Protein AF-W1I2N1-F1 (afdb_monomer_lite)

pLDDT: mean 76.21, std 15.87, range [33.69, 97.31]

Foldseek 3Di:
DDAQWWWFQAPVRDIDIDSALVCNLRGPTDHPCADPVNLVLQLQQQLLLQVLLQVVFPFKKKKKFFFDPVQFDAFPLGHGADDPVLVVQLVVQLCVLPVVQCPDPDHKWKKKKWAADPPDGRTIMMIMMIGHDHLPPPSSVVSNQLSQFDDDDVPDDDDGHGRDDMDMDTDDSVSSSVRSNRVRPDPQDPFDWDWDFPDWDDDDPDIDTDIDTDGPVPPRQADPRRHGHMDMDIDVVPHRSLVCLVVVVVVCVPDPVNVVVCVQQVAHDQWDCDPNDIHGHDPVSRVSNCVVVVRDDDPVSVSVVSVVLVVVQVVPCVRVVPDRSVVVVVVVVVVVVVVVVVVVVVVVVVVVVD

Structure (mmCIF, N/CA/C/O backbone):
data_AF-W1I2N1-F1
#
_entry.id   AF-W1I2N1-F1
#
loop_
_atom_site.group_PDB
_atom_site.id
_atom_site.type_symbol
_atom_site.label_atom_id
_atom_site.label_alt_id
_atom_site.label_comp_id
_atom_site.label_asym_id
_atom_site.label_entity_id
_atom_site.label_seq_id
_atom_site.pdbx_PDB_ins_code
_atom_site.Cartn_x
_atom_site.Cartn_y
_atom_site.Cartn_z
_atom_site.occupancy
_atom_site.B_iso_or_equiv
_atom_site.auth_seq_id
_atom_site.auth_comp_id
_atom_site.auth_asym_id
_atom_site.auth_atom_id
_atom_site.pdbx_PDB_model_num
ATOM 1 N N . MET A 1 1 ? 12.115 13.029 -13.505 1.00 49.28 1 MET A N 1
ATOM 2 C CA . MET A 1 1 ? 12.573 13.246 -12.100 1.00 49.28 1 MET A CA 1
ATOM 3 C C . MET A 1 1 ? 13.376 12.062 -11.559 1.00 49.28 1 MET A C 1
ATOM 5 O O . MET A 1 1 ? 12.799 11.021 -11.243 1.00 49.28 1 MET A O 1
ATOM 9 N N . LEU A 1 2 ? 14.685 12.256 -11.389 1.00 65.44 2 LEU A N 1
ATOM 10 C CA . LEU A 1 2 ? 15.606 11.290 -10.781 1.00 65.44 2 LEU A CA 1
ATOM 11 C C . LEU A 1 2 ? 15.711 11.462 -9.254 1.00 65.44 2 LEU A C 1
ATOM 13 O O . LEU A 1 2 ? 15.154 12.389 -8.659 1.00 65.44 2 LEU A O 1
ATOM 17 N N . CYS A 1 3 ? 16.380 10.516 -8.595 1.00 69.38 3 CYS A N 1
ATOM 18 C CA . CYS A 1 3 ? 16.631 10.556 -7.157 1.00 69.38 3 CYS A CA 1
ATOM 19 C C . CYS A 1 3 ? 17.758 11.539 -6.811 1.00 69.38 3 CYS A C 1
ATOM 21 O O . CYS A 1 3 ? 18.871 11.338 -7.266 1.00 69.38 3 CYS A O 1
ATOM 23 N N . ARG A 1 4 ? 17.519 12.495 -5.900 1.00 68.44 4 ARG A N 1
ATOM 24 C CA . ARG A 1 4 ? 18.525 13.509 -5.508 1.00 68.44 4 ARG A CA 1
ATOM 25 C C . ARG A 1 4 ? 19.780 12.962 -4.806 1.00 68.44 4 ARG A C 1
ATOM 27 O O . ARG A 1 4 ? 20.814 13.602 -4.840 1.00 68.44 4 ARG A O 1
ATOM 34 N N . HIS A 1 5 ? 19.673 11.823 -4.118 1.00 76.88 5 HIS A N 1
ATOM 35 C CA . HIS A 1 5 ? 20.767 11.263 -3.304 1.00 76.88 5 HIS A CA 1
ATOM 36 C C . HIS A 1 5 ? 20.777 9.729 -3.366 1.00 76.88 5 HIS A C 1
ATOM 38 O O . HIS A 1 5 ? 20.451 9.083 -2.368 1.00 76.88 5 HIS A O 1
ATOM 44 N N . PRO A 1 6 ? 21.000 9.117 -4.537 1.00 77.56 6 PRO A N 1
ATOM 45 C CA . PRO A 1 6 ? 20.924 7.669 -4.668 1.00 77.56 6 PRO A CA 1
ATOM 46 C C . PRO A 1 6 ? 22.004 6.963 -3.839 1.00 77.56 6 PRO A C 1
ATOM 48 O O . PRO A 1 6 ? 23.087 7.495 -3.593 1.00 77.56 6 PRO A O 1
ATOM 51 N N . PHE A 1 7 ? 21.684 5.742 -3.417 1.00 75.06 7 PHE A N 1
ATOM 52 C CA . PHE A 1 7 ? 22.662 4.798 -2.889 1.00 75.06 7 PHE A CA 1
ATOM 53 C C . PHE A 1 7 ? 23.287 4.060 -4.062 1.00 75.06 7 PHE A C 1
ATOM 55 O O . PHE A 1 7 ? 22.556 3.522 -4.881 1.00 75.06 7 PHE A O 1
ATOM 62 N N . VAL A 1 8 ? 24.603 3.990 -4.142 1.00 75.94 8 VAL A N 1
ATOM 63 C CA . VAL A 1 8 ? 25.319 3.201 -5.138 1.00 75.94 8 VAL A CA 1
ATOM 64 C C . VAL A 1 8 ? 25.863 1.967 -4.442 1.00 75.94 8 VAL A C 1
ATOM 66 O O . VAL A 1 8 ? 26.531 2.095 -3.418 1.00 75.94 8 VAL A O 1
ATOM 69 N N . ARG A 1 9 ? 25.559 0.781 -4.977 1.00 70.56 9 ARG A N 1
ATOM 70 C CA . ARG A 1 9 ? 26.184 -0.468 -4.534 1.00 70.56 9 ARG A CA 1
ATOM 71 C C . ARG A 1 9 ? 27.271 -0.862 -5.516 1.00 70.56 9 ARG A C 1
ATOM 73 O O . ARG A 1 9 ? 26.952 -1.177 -6.661 1.00 70.56 9 ARG A O 1
ATOM 80 N N . ASP A 1 10 ? 28.520 -0.812 -5.083 1.00 75.50 10 ASP A N 1
ATOM 81 C CA . ASP A 1 10 ? 29.668 -1.103 -5.933 1.00 75.50 10 ASP A CA 1
ATOM 82 C C . ASP A 1 10 ? 29.802 -2.600 -6.272 1.00 75.50 10 ASP A C 1
ATOM 84 O O . ASP A 1 10 ? 29.028 -3.445 -5.809 1.00 75.50 10 ASP A O 1
ATOM 88 N N . ARG A 1 11 ? 30.798 -2.939 -7.101 1.00 71.56 11 ARG A N 1
ATOM 89 C CA . ARG A 1 11 ? 31.081 -4.331 -7.500 1.00 71.56 11 ARG A CA 1
ATOM 90 C C . ARG A 1 11 ? 31.513 -5.231 -6.337 1.00 71.56 11 ARG A C 1
ATOM 92 O O . ARG A 1 11 ? 31.373 -6.444 -6.443 1.00 71.56 11 ARG A O 1
ATOM 99 N N . LYS A 1 12 ? 32.024 -4.656 -5.244 1.00 72.81 12 LYS A N 1
ATOM 100 C CA . LYS A 1 12 ? 32.400 -5.378 -4.018 1.00 72.81 12 LYS A CA 1
ATOM 101 C C . LYS A 1 12 ? 31.199 -5.584 -3.089 1.00 72.81 12 LYS A C 1
ATOM 103 O O . LYS A 1 12 ? 31.285 -6.319 -2.111 1.00 72.81 12 LYS A O 1
ATOM 108 N N . GLY A 1 13 ? 30.056 -4.981 -3.420 1.00 65.50 13 GLY A N 1
ATOM 109 C CA . GLY A 1 13 ? 28.818 -5.062 -2.664 1.00 65.50 13 GLY A CA 1
ATOM 110 C C . GLY A 1 13 ? 28.678 -3.983 -1.591 1.00 65.50 13 GLY A C 1
ATOM 111 O O . GLY A 1 13 ? 27.647 -3.981 -0.907 1.00 65.50 13 GLY A O 1
ATOM 112 N N . GLU A 1 14 ? 29.645 -3.072 -1.473 1.00 72.06 14 GLU A N 1
ATOM 113 C CA . GLU A 1 14 ? 29.638 -1.952 -0.536 1.00 72.06 14 GLU A CA 1
ATOM 114 C C . GLU A 1 14 ? 28.677 -0.868 -1.019 1.00 72.06 14 GLU A C 1
ATOM 116 O O . GLU A 1 14 ? 28.505 -0.644 -2.217 1.00 72.06 14 GLU A O 1
ATOM 121 N N . SER A 1 15 ? 27.986 -0.215 -0.084 1.00 74.88 15 SER A N 1
ATOM 122 C CA . SER A 1 15 ? 26.992 0.811 -0.405 1.00 74.88 15 SER A CA 1
ATOM 123 C C . SER A 1 15 ? 27.461 2.179 0.062 1.00 74.88 15 SER A C 1
ATOM 125 O O . SER A 1 15 ? 27.743 2.359 1.244 1.00 74.88 15 SER A O 1
ATOM 127 N N . PHE A 1 16 ? 27.457 3.159 -0.835 1.00 76.69 16 PHE A N 1
ATOM 128 C CA . PHE A 1 16 ? 27.747 4.555 -0.514 1.00 76.69 16 PHE A CA 1
ATOM 129 C C . PHE A 1 16 ? 26.675 5.476 -1.103 1.00 76.69 16 PHE A C 1
ATOM 131 O O . PHE A 1 16 ? 25.959 5.114 -2.031 1.00 76.69 16 PHE A O 1
ATOM 138 N N . THR A 1 17 ? 26.509 6.673 -0.549 1.00 75.56 17 THR A N 1
ATOM 139 C CA . THR A 1 17 ? 25.620 7.696 -1.118 1.00 75.56 17 THR A CA 1
ATOM 140 C C . THR A 1 17 ? 26.434 8.662 -1.951 1.00 75.56 17 THR A C 1
ATOM 142 O O . THR A 1 17 ? 27.367 9.258 -1.419 1.00 75.56 17 THR A O 1
ATOM 145 N N . SER A 1 18 ? 26.053 8.875 -3.209 1.00 71.19 18 SER A N 1
ATOM 146 C CA . SER A 1 18 ? 26.625 9.963 -3.999 1.00 71.19 18 SER A CA 1
ATOM 147 C C . SER A 1 18 ? 25.551 10.660 -4.828 1.00 71.19 18 SER A C 1
ATOM 149 O O . SER A 1 18 ? 24.848 9.997 -5.601 1.00 71.19 18 SER A O 1
ATOM 151 N N . PRO A 1 19 ? 25.406 11.992 -4.693 1.00 67.31 19 PRO A N 1
ATOM 152 C CA . PRO A 1 19 ? 24.586 12.775 -5.604 1.00 67.31 19 PRO A CA 1
ATOM 153 C C . PRO A 1 19 ? 25.243 12.904 -6.985 1.00 67.31 19 PRO A C 1
ATOM 155 O O . PRO A 1 19 ? 24.557 13.277 -7.929 1.00 67.31 19 PRO A O 1
ATOM 158 N N . HIS A 1 20 ? 26.536 12.581 -7.124 1.00 70.44 20 HIS A N 1
ATOM 159 C CA . HIS A 1 20 ? 27.278 12.736 -8.367 1.00 70.44 20 HIS A CA 1
ATOM 160 C C . HIS A 1 20 ? 27.157 11.486 -9.249 1.00 70.44 20 HIS A C 1
ATOM 162 O O . HIS A 1 20 ? 27.647 10.413 -8.889 1.00 70.44 20 HIS A O 1
ATOM 168 N N . PRO A 1 21 ? 26.579 11.611 -10.453 1.00 64.94 21 PRO A N 1
ATOM 169 C CA . PRO A 1 21 ? 26.382 10.486 -11.366 1.00 64.94 21 PRO A CA 1
ATOM 170 C C . PRO A 1 21 ? 27.651 9.769 -11.818 1.00 64.94 21 PRO A C 1
ATOM 172 O O . PRO A 1 21 ? 27.609 8.589 -12.150 1.00 64.94 21 PRO A O 1
ATOM 175 N N . LYS A 1 22 ? 28.794 10.464 -11.799 1.00 69.25 22 LYS A N 1
ATOM 176 C CA . LYS A 1 22 ? 30.116 9.887 -12.093 1.00 69.25 22 LYS A CA 1
ATOM 177 C C . LYS A 1 22 ? 30.393 8.677 -11.198 1.00 69.25 22 LYS A C 1
ATOM 179 O O . LYS A 1 22 ? 30.965 7.683 -11.635 1.00 69.25 22 LYS A O 1
ATOM 184 N N . ASP A 1 23 ? 29.928 8.736 -9.952 1.00 68.56 23 ASP A N 1
ATOM 185 C CA . ASP A 1 23 ? 30.112 7.652 -8.998 1.00 68.56 23 ASP A CA 1
ATOM 186 C C . ASP A 1 23 ? 29.160 6.478 -9.250 1.00 68.56 23 ASP A C 1
ATOM 188 O O . ASP A 1 23 ? 29.424 5.371 -8.787 1.00 68.56 23 ASP A O 1
ATOM 192 N N . TRP A 1 24 ? 28.090 6.658 -10.033 1.00 67.81 24 TRP A N 1
ATOM 193 C CA . TRP A 1 24 ? 27.212 5.560 -10.451 1.00 67.81 24 TRP A CA 1
ATOM 194 C C . TRP A 1 24 ? 27.906 4.640 -11.463 1.00 67.81 24 TRP A C 1
ATOM 196 O O . TRP A 1 24 ? 27.486 3.509 -11.658 1.00 67.81 24 TRP A O 1
ATOM 206 N N . LEU A 1 25 ? 29.018 5.062 -12.071 1.00 67.62 25 LEU A N 1
ATOM 207 C CA . LEU A 1 25 ? 29.853 4.165 -12.878 1.00 67.62 25 LEU A CA 1
ATOM 208 C C . LEU A 1 25 ? 30.532 3.086 -12.022 1.00 67.62 25 LEU A C 1
ATOM 210 O O . LEU A 1 25 ? 30.907 2.031 -12.542 1.00 67.62 25 LEU A O 1
ATOM 214 N N . ARG A 1 26 ? 30.671 3.334 -10.711 1.00 70.06 26 ARG A N 1
ATOM 215 C CA . ARG A 1 26 ? 31.305 2.419 -9.753 1.00 70.06 26 ARG A CA 1
ATOM 216 C C . ARG A 1 26 ? 30.369 1.292 -9.294 1.00 70.06 26 ARG A C 1
ATOM 218 O O . ARG A 1 26 ? 30.859 0.321 -8.721 1.00 70.06 26 ARG A O 1
ATOM 225 N N . GLY A 1 27 ? 29.054 1.378 -9.541 1.00 69.50 27 GLY A N 1
ATOM 226 C CA . GLY A 1 27 ? 28.075 0.419 -9.012 1.00 69.50 27 GLY A CA 1
ATOM 227 C C . GLY A 1 27 ? 26.616 0.686 -9.395 1.00 69.50 27 GLY A C 1
ATOM 228 O O . GLY A 1 27 ? 26.329 1.648 -10.089 1.00 69.50 27 GLY A O 1
ATOM 229 N N . VAL A 1 28 ? 25.656 -0.143 -8.963 1.00 66.75 28 VAL A N 1
ATOM 230 C CA . VAL A 1 28 ? 24.228 0.072 -9.290 1.00 66.75 28 VAL A CA 1
ATOM 231 C C . VAL A 1 28 ? 23.675 1.212 -8.423 1.00 66.75 28 VAL A C 1
ATOM 233 O O . VAL A 1 28 ? 23.652 1.053 -7.197 1.00 66.75 28 VAL A O 1
ATOM 236 N N . PRO A 1 29 ? 23.168 2.325 -8.990 1.00 69.75 29 PRO A N 1
ATOM 237 C CA . PRO A 1 29 ? 22.411 3.311 -8.230 1.00 69.75 29 PRO A CA 1
ATOM 238 C C . PRO A 1 29 ? 20.999 2.807 -7.878 1.00 69.75 29 PRO A C 1
ATOM 240 O O . PRO A 1 29 ? 20.257 2.268 -8.698 1.00 69.75 29 PRO A O 1
ATOM 243 N N . PHE A 1 30 ? 20.581 3.064 -6.644 1.00 71.38 30 PHE A N 1
ATOM 244 C CA . PHE A 1 30 ? 19.263 2.788 -6.092 1.00 71.38 30 PHE A CA 1
ATOM 245 C C . PHE A 1 30 ? 18.674 4.067 -5.502 1.00 71.38 30 PHE A C 1
ATOM 247 O O . PHE A 1 30 ? 19.359 4.879 -4.880 1.00 71.38 30 PHE A O 1
ATOM 254 N N . GLY A 1 31 ? 17.363 4.243 -5.663 1.00 72.56 31 GLY A N 1
ATOM 255 C CA . GLY A 1 31 ? 16.670 5.405 -5.117 1.00 72.56 31 GLY A CA 1
ATOM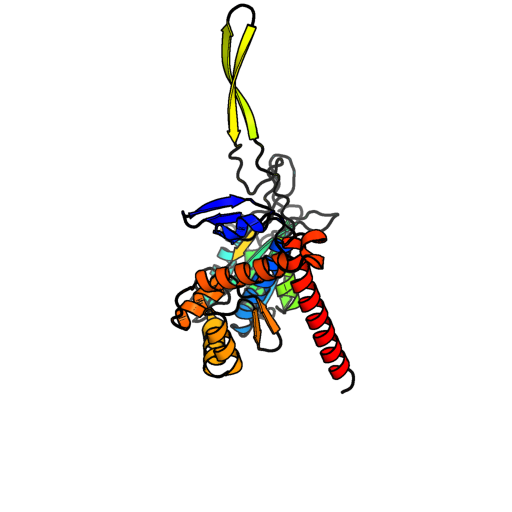 256 C C . GLY A 1 31 ? 16.791 5.495 -3.591 1.00 72.56 31 GLY A C 1
ATOM 257 O O . GLY A 1 31 ? 16.674 4.497 -2.886 1.00 72.56 31 GLY A O 1
ATOM 258 N N . CYS A 1 32 ? 16.939 6.710 -3.063 1.00 74.12 32 CYS A N 1
ATOM 259 C CA . CYS A 1 32 ? 17.099 6.960 -1.629 1.00 74.12 32 CYS A CA 1
ATOM 260 C C . CYS A 1 32 ? 15.851 6.655 -0.788 1.00 74.12 32 CYS A C 1
ATOM 262 O O . CYS A 1 32 ? 15.899 6.694 0.440 1.00 74.12 32 CYS A O 1
ATOM 264 N N . GLY A 1 33 ? 14.698 6.458 -1.437 1.00 71.88 33 GLY A N 1
ATOM 265 C CA . GLY A 1 33 ? 13.407 6.205 -0.790 1.00 71.88 33 GLY A CA 1
ATOM 266 C C . GLY A 1 33 ? 12.804 7.408 -0.051 1.00 71.88 33 GLY A C 1
ATOM 267 O O . GLY A 1 33 ? 11.662 7.331 0.396 1.00 71.88 33 GLY A O 1
ATOM 268 N N . LYS A 1 34 ? 13.538 8.523 0.071 1.00 71.81 34 LYS A N 1
ATOM 269 C CA . LYS A 1 34 ? 13.156 9.685 0.892 1.00 71.81 34 LYS A CA 1
ATOM 270 C C . LYS A 1 34 ? 12.804 10.934 0.086 1.00 71.81 34 LYS A C 1
ATOM 272 O O . LYS A 1 34 ? 11.930 11.677 0.523 1.00 71.81 34 LYS A O 1
ATOM 277 N N . CYS A 1 35 ? 13.449 11.171 -1.057 1.00 72.38 35 CYS A N 1
ATOM 278 C CA . CYS A 1 35 ? 13.217 12.363 -1.880 1.00 72.38 35 CYS A CA 1
ATOM 279 C C . CYS A 1 35 ? 11.874 12.302 -2.626 1.00 72.38 35 CYS A C 1
ATOM 281 O O . CYS A 1 35 ? 11.320 11.219 -2.828 1.00 72.38 35 CYS A O 1
ATOM 283 N N . LEU A 1 36 ? 11.377 13.459 -3.082 1.00 72.62 36 LEU A N 1
ATOM 284 C CA . LEU A 1 36 ? 10.100 13.569 -3.798 1.00 72.62 36 LEU A CA 1
ATOM 285 C C . LEU A 1 36 ? 10.021 12.618 -5.001 1.00 72.62 36 LEU A C 1
ATOM 287 O O . LEU A 1 36 ? 9.040 11.895 -5.141 1.00 72.62 36 LEU A O 1
ATOM 291 N N . ALA A 1 37 ? 11.076 12.538 -5.814 1.00 72.81 37 ALA A N 1
ATOM 292 C CA . ALA A 1 37 ? 11.127 11.637 -6.964 1.00 72.81 37 ALA A CA 1
ATOM 293 C C . ALA A 1 37 ? 10.972 10.158 -6.569 1.00 72.81 37 ALA A C 1
ATOM 295 O O . ALA A 1 37 ? 10.161 9.437 -7.149 1.00 72.81 37 ALA A O 1
ATOM 296 N N . CYS A 1 38 ? 11.688 9.713 -5.529 1.00 73.69 38 CYS A N 1
ATOM 297 C CA . CYS A 1 38 ? 11.552 8.352 -5.004 1.00 73.69 38 CYS A CA 1
ATOM 298 C C . CYS A 1 38 ? 10.150 8.090 -4.437 1.00 73.69 38 CYS A C 1
ATOM 300 O O . CYS A 1 38 ? 9.613 6.996 -4.625 1.00 73.69 38 CYS A O 1
ATOM 302 N N . ARG A 1 39 ? 9.538 9.084 -3.777 1.00 74.44 39 ARG A N 1
ATOM 303 C CA . ARG A 1 39 ? 8.165 8.995 -3.250 1.00 74.44 39 ARG A CA 1
ATOM 304 C C . ARG A 1 39 ? 7.140 8.871 -4.382 1.00 74.44 39 ARG A C 1
ATOM 306 O O . ARG A 1 39 ? 6.294 7.982 -4.334 1.00 74.44 39 ARG A O 1
ATOM 313 N N . VAL A 1 40 ? 7.268 9.678 -5.438 1.00 76.44 40 VAL A N 1
ATOM 314 C CA . VAL A 1 40 ? 6.415 9.619 -6.638 1.00 76.44 40 VAL A CA 1
ATOM 315 C C . VAL A 1 40 ? 6.568 8.281 -7.368 1.00 76.44 40 VAL A C 1
ATOM 317 O O . VAL A 1 40 ? 5.560 7.669 -7.723 1.00 76.44 40 VAL A O 1
ATOM 320 N N . LYS A 1 41 ? 7.801 7.786 -7.553 1.00 79.94 41 LYS A N 1
ATOM 321 C CA . LYS A 1 41 ? 8.063 6.461 -8.146 1.00 79.94 41 LYS A CA 1
ATOM 322 C C . LYS A 1 41 ? 7.387 5.353 -7.339 1.00 79.94 41 LYS A C 1
ATOM 324 O O . LYS A 1 41 ? 6.595 4.596 -7.891 1.00 79.94 41 LYS A O 1
ATOM 329 N N . THR A 1 42 ? 7.621 5.336 -6.026 1.00 79.56 42 THR A N 1
ATOM 330 C CA . THR A 1 42 ? 7.013 4.365 -5.102 1.00 79.56 42 THR A CA 1
ATOM 331 C C . THR A 1 42 ? 5.485 4.414 -5.173 1.00 79.56 42 THR A C 1
ATOM 333 O O . THR A 1 42 ? 4.840 3.373 -5.230 1.00 79.56 42 THR A O 1
ATOM 336 N N . ARG A 1 43 ? 4.881 5.610 -5.225 1.00 81.75 43 ARG A N 1
ATOM 337 C CA . ARG A 1 43 ? 3.426 5.764 -5.377 1.00 81.75 43 ARG A CA 1
ATOM 338 C C . ARG A 1 43 ? 2.915 5.122 -6.667 1.00 81.75 43 ARG A C 1
ATOM 340 O O . ARG A 1 43 ? 1.919 4.405 -6.625 1.00 81.75 43 ARG A O 1
ATOM 347 N N . ARG A 1 44 ? 3.573 5.372 -7.804 1.00 83.69 44 ARG A N 1
ATOM 348 C CA . ARG A 1 44 ? 3.189 4.808 -9.114 1.00 83.69 44 ARG A CA 1
ATOM 349 C C . ARG A 1 44 ? 3.297 3.283 -9.134 1.00 83.69 44 ARG A C 1
ATOM 351 O O . ARG A 1 44 ? 2.390 2.610 -9.621 1.00 83.69 44 ARG A O 1
ATOM 358 N N . GLU A 1 45 ? 4.371 2.756 -8.559 1.00 86.00 45 GLU A N 1
ATOM 359 C CA . GLU A 1 45 ? 4.612 1.321 -8.387 1.00 86.00 45 GLU A CA 1
ATOM 360 C C . GLU A 1 45 ? 3.510 0.657 -7.546 1.00 86.00 45 GLU A C 1
ATOM 362 O O . GLU A 1 45 ? 2.857 -0.282 -8.002 1.00 86.00 45 GLU A O 1
ATOM 367 N N . TRP A 1 46 ? 3.215 1.198 -6.358 1.00 88.69 46 TRP A N 1
ATOM 368 C CA . TRP A 1 46 ? 2.135 0.685 -5.506 1.00 88.69 46 TRP A CA 1
ATOM 369 C C . TRP A 1 46 ? 0.762 0.811 -6.158 1.00 88.69 46 TRP A C 1
ATOM 371 O O . TRP A 1 46 ? -0.016 -0.134 -6.109 1.00 88.69 46 TRP A O 1
ATOM 381 N N . THR A 1 47 ? 0.482 1.931 -6.827 1.00 90.12 47 THR A N 1
ATOM 382 C CA . THR A 1 47 ? -0.770 2.111 -7.578 1.00 90.12 47 THR A CA 1
ATOM 383 C C . THR A 1 47 ? -0.929 1.005 -8.620 1.00 90.12 47 THR A C 1
ATOM 385 O O . THR A 1 47 ? -1.979 0.378 -8.695 1.00 90.12 47 THR A O 1
ATOM 388 N N . SER A 1 48 ? 0.127 0.708 -9.379 1.00 90.06 48 SER A N 1
ATOM 389 C CA . SER A 1 48 ? 0.106 -0.341 -10.406 1.00 90.06 48 SER A CA 1
ATOM 390 C C . SER A 1 48 ? -0.122 -1.722 -9.798 1.00 90.06 48 SER A C 1
ATOM 392 O O . SER A 1 48 ? -0.918 -2.500 -10.312 1.00 90.06 48 SER A O 1
ATOM 394 N N . ARG A 1 49 ? 0.521 -2.005 -8.662 1.00 91.44 49 ARG A N 1
ATOM 395 C CA . ARG A 1 49 ? 0.360 -3.260 -7.923 1.00 91.44 49 ARG A CA 1
ATOM 396 C C . ARG A 1 49 ? -1.065 -3.466 -7.409 1.00 91.44 49 ARG A C 1
ATOM 398 O O . ARG A 1 49 ? -1.592 -4.569 -7.502 1.00 91.44 49 ARG A O 1
ATOM 405 N N . LEU A 1 50 ? -1.683 -2.411 -6.886 1.00 93.31 50 LEU A N 1
ATOM 406 C CA . LEU A 1 50 ? -3.062 -2.447 -6.402 1.00 93.31 50 LEU A CA 1
ATOM 407 C C . LEU A 1 50 ? -4.074 -2.507 -7.548 1.00 93.31 50 LEU A C 1
ATOM 409 O O . LEU A 1 50 ? -5.068 -3.205 -7.416 1.00 93.31 50 LEU A O 1
ATOM 413 N N . ILE A 1 51 ? -3.808 -1.849 -8.680 1.00 91.44 51 ILE A N 1
ATOM 414 C CA . ILE A 1 51 ? -4.617 -1.994 -9.900 1.00 91.44 51 ILE A CA 1
ATOM 415 C C . ILE A 1 51 ? -4.555 -3.434 -10.411 1.00 91.44 51 ILE A C 1
ATOM 417 O O . ILE A 1 51 ? -5.588 -3.999 -10.743 1.00 91.44 51 ILE A O 1
ATOM 421 N N . LEU A 1 52 ? -3.365 -4.037 -10.462 1.00 92.31 52 LEU A N 1
ATOM 422 C CA . LEU A 1 52 ? -3.204 -5.434 -10.864 1.00 92.31 52 LEU A CA 1
ATOM 423 C C . LEU A 1 52 ? -3.943 -6.385 -9.924 1.00 92.31 52 LEU A C 1
ATOM 425 O O . LEU A 1 52 ? -4.558 -7.334 -10.391 1.00 92.31 52 LEU A O 1
ATOM 429 N N . GLU A 1 53 ? -3.901 -6.138 -8.612 1.00 94.00 53 GLU A N 1
ATOM 430 C CA . GLU A 1 53 ? -4.717 -6.917 -7.683 1.00 94.00 53 GLU A CA 1
ATOM 431 C C . GLU A 1 53 ? -6.207 -6.683 -7.947 1.00 94.00 53 GLU A C 1
ATOM 433 O O . GLU A 1 53 ? -6.927 -7.652 -8.106 1.00 94.00 53 GLU A O 1
ATOM 438 N N . MET A 1 54 ? -6.659 -5.434 -8.086 1.00 92.31 54 MET A N 1
ATO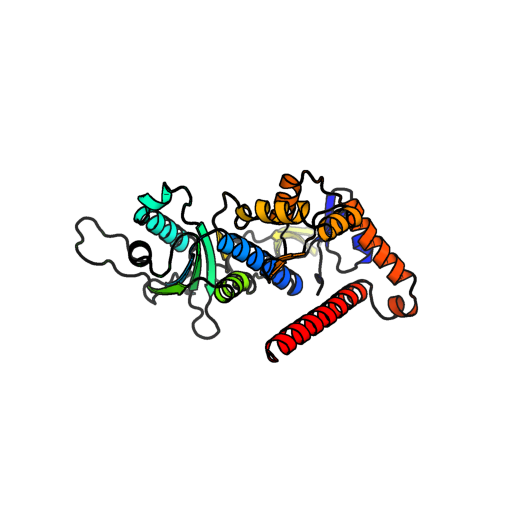M 439 C CA . MET A 1 54 ? -8.059 -5.088 -8.360 1.00 92.31 54 MET A CA 1
ATOM 440 C C . MET A 1 54 ? -8.603 -5.787 -9.609 1.00 92.31 54 MET A C 1
ATOM 442 O O . MET A 1 54 ? -9.676 -6.361 -9.553 1.00 92.31 54 MET A O 1
ATOM 446 N N . LEU A 1 55 ? -7.845 -5.802 -10.710 1.00 89.25 55 LEU A N 1
ATOM 447 C CA . LEU A 1 55 ? -8.213 -6.517 -11.941 1.00 89.25 55 LEU A CA 1
ATOM 448 C C . LEU A 1 55 ? -8.272 -8.041 -11.760 1.00 89.25 55 LEU A C 1
ATOM 450 O O . LEU A 1 55 ? -8.754 -8.752 -12.636 1.00 89.25 55 LEU A O 1
ATOM 454 N N . GLY A 1 56 ? -7.722 -8.556 -10.660 1.00 89.06 56 GLY A N 1
ATOM 455 C CA . GLY A 1 56 ? -7.744 -9.966 -10.315 1.00 89.06 56 GLY A CA 1
ATOM 456 C C . GLY A 1 56 ? -8.914 -10.435 -9.479 1.00 89.06 56 GLY A C 1
ATOM 457 O O . GLY A 1 56 ? -9.001 -11.643 -9.276 1.00 89.06 56 GLY A O 1
ATOM 458 N N . HIS A 1 57 ? -9.784 -9.531 -9.041 1.00 89.00 57 HIS A N 1
ATOM 459 C CA . HIS A 1 57 ? -10.976 -9.858 -8.269 1.00 89.00 57 HIS A CA 1
ATOM 460 C C . HIS A 1 57 ? -12.203 -9.251 -8.939 1.00 89.00 57 HIS A C 1
ATOM 462 O O . HIS A 1 57 ? -12.129 -8.154 -9.487 1.00 89.00 57 HIS A O 1
ATOM 468 N N . ASP A 1 58 ? -13.334 -9.942 -8.839 1.00 88.12 58 ASP A N 1
ATOM 469 C CA . ASP A 1 58 ? -14.593 -9.486 -9.440 1.00 88.12 58 ASP A CA 1
ATOM 470 C C . ASP A 1 58 ? -15.160 -8.249 -8.730 1.00 88.12 58 ASP A C 1
ATOM 472 O O . ASP A 1 58 ? -15.894 -7.457 -9.316 1.00 88.12 58 ASP A O 1
ATOM 476 N N . SER A 1 59 ? -14.792 -8.058 -7.460 1.00 91.00 59 SER A N 1
ATOM 477 C CA . SER A 1 59 ? -15.253 -6.948 -6.635 1.00 91.00 59 SER A CA 1
ATOM 478 C C . SER A 1 59 ? -14.172 -6.448 -5.675 1.00 91.00 59 SER A C 1
ATOM 480 O O . SER A 1 59 ? -13.238 -7.167 -5.295 1.00 91.00 59 SER A O 1
ATOM 482 N N . GLY A 1 60 ? -14.333 -5.208 -5.225 1.00 94.38 60 GLY A N 1
ATOM 483 C CA . GLY A 1 60 ? -13.547 -4.630 -4.144 1.00 94.38 60 GLY A CA 1
ATOM 484 C C . GLY A 1 60 ? -14.318 -3.533 -3.421 1.00 94.38 60 GLY A C 1
ATOM 485 O O . GLY A 1 60 ? -15.215 -2.918 -3.992 1.00 94.38 60 GLY A O 1
ATOM 486 N N . ALA A 1 61 ? -13.916 -3.254 -2.185 1.00 96.06 61 ALA A N 1
ATOM 487 C CA . ALA A 1 61 ? -14.492 -2.200 -1.360 1.00 96.06 61 ALA A CA 1
ATOM 488 C C . ALA A 1 61 ? -13.392 -1.282 -0.820 1.00 96.06 61 ALA A C 1
ATOM 490 O O . ALA A 1 61 ? -12.291 -1.732 -0.483 1.00 96.06 61 ALA A O 1
ATOM 491 N N . PHE A 1 62 ? -13.693 0.006 -0.723 1.00 96.88 62 PHE A N 1
ATOM 492 C CA . PHE A 1 62 ? -12.858 1.000 -0.070 1.00 96.88 62 PHE A CA 1
ATOM 493 C C . PHE A 1 62 ? -13.482 1.375 1.274 1.00 96.88 62 PHE A C 1
ATOM 495 O O . PHE A 1 62 ? -14.608 1.850 1.329 1.00 96.88 62 PHE A O 1
ATOM 502 N N . VAL A 1 63 ? -12.757 1.138 2.363 1.00 96.94 63 VAL A N 1
ATOM 503 C CA . VAL A 1 63 ? -13.225 1.372 3.729 1.00 96.94 63 VAL A CA 1
ATOM 504 C C . VAL A 1 63 ? -12.350 2.422 4.391 1.00 96.94 63 VAL A C 1
ATOM 506 O O . VAL A 1 63 ? -11.125 2.288 4.426 1.00 96.94 63 VAL A O 1
ATOM 509 N N . THR A 1 64 ? -12.984 3.441 4.960 1.00 95.88 64 THR A N 1
ATOM 510 C CA . THR A 1 64 ? -12.327 4.427 5.818 1.00 95.88 64 THR A CA 1
ATOM 511 C C . THR A 1 64 ? -12.808 4.259 7.250 1.00 95.88 64 THR A C 1
ATOM 513 O O . THR A 1 64 ? -14.008 4.283 7.505 1.00 95.88 64 THR A O 1
ATOM 516 N N . LEU A 1 65 ? -11.866 4.098 8.180 1.00 97.00 65 LEU A N 1
ATOM 517 C CA . LEU A 1 65 ? -12.128 4.007 9.617 1.00 97.00 65 LEU A CA 1
ATOM 518 C C . LEU A 1 65 ? -11.545 5.236 10.302 1.00 97.00 65 LEU A C 1
ATOM 520 O O . LEU A 1 65 ? -10.336 5.459 10.235 1.00 97.00 65 LEU A O 1
ATOM 524 N N . THR A 1 66 ? -12.384 6.021 10.964 1.00 94.38 66 THR A N 1
ATOM 525 C CA . THR A 1 66 ? -11.974 7.241 11.668 1.00 94.38 66 THR A CA 1
ATOM 526 C C . THR A 1 66 ? -12.331 7.108 13.136 1.00 94.38 66 THR A C 1
ATOM 528 O O . THR A 1 66 ? -13.474 6.795 13.445 1.00 94.38 66 THR A O 1
ATOM 531 N N . TYR A 1 67 ? -11.387 7.350 14.045 1.00 95.00 67 TYR A N 1
ATOM 532 C CA . TYR A 1 67 ? -11.687 7.303 15.479 1.00 95.00 67 TYR A CA 1
ATOM 533 C C . TYR A 1 67 ? -12.707 8.375 15.890 1.00 95.00 67 TYR A C 1
ATOM 535 O O . TYR A 1 67 ? -12.728 9.468 15.319 1.00 95.00 67 TYR A O 1
ATOM 543 N N . SER A 1 68 ? -13.534 8.083 16.893 1.00 93.50 68 SER A N 1
ATOM 544 C CA . SER A 1 68 ? -14.239 9.125 17.646 1.00 93.50 68 SER A CA 1
ATOM 545 C C . SER A 1 68 ? -13.284 9.809 18.635 1.00 93.50 68 SER A C 1
ATOM 547 O O . SER A 1 68 ? -12.130 9.405 18.784 1.00 93.50 68 SER A O 1
ATOM 549 N N . GLU A 1 69 ? -13.758 10.858 19.307 1.00 91.31 69 GLU A N 1
ATOM 550 C CA . GLU A 1 69 ? -12.992 11.532 20.364 1.00 91.31 69 GLU A CA 1
ATOM 551 C C . GLU A 1 69 ? -12.717 10.620 21.567 1.00 91.31 69 GLU A C 1
ATOM 553 O O . GLU A 1 69 ? -11.621 10.655 22.114 1.00 91.31 69 GLU A O 1
ATOM 558 N N . ASP A 1 70 ? -13.657 9.742 21.914 1.00 92.94 70 ASP A N 1
ATOM 559 C CA . ASP A 1 70 ? -13.543 8.882 23.101 1.00 92.94 70 ASP A CA 1
ATOM 560 C C . ASP A 1 70 ? -12.579 7.701 22.904 1.00 92.94 70 ASP A C 1
ATOM 562 O O . ASP A 1 70 ? -12.048 7.151 23.866 1.00 92.94 70 ASP A O 1
ATOM 566 N N . TYR A 1 71 ? -12.345 7.303 21.650 1.00 94.12 71 TYR A N 1
ATOM 567 C CA . TYR A 1 71 ? -11.563 6.111 21.305 1.00 94.12 71 TYR A CA 1
ATOM 568 C C . TYR A 1 71 ? -10.247 6.413 20.592 1.00 94.12 71 TYR A C 1
ATOM 570 O O . TYR A 1 71 ? -9.486 5.484 20.304 1.00 94.12 71 TYR A O 1
ATOM 578 N N . VAL A 1 72 ? -9.963 7.679 20.266 1.00 94.06 72 VAL A N 1
ATOM 579 C CA . VAL A 1 72 ? -8.714 8.032 19.589 1.00 94.06 72 VAL A CA 1
ATOM 580 C C . VAL A 1 72 ? -7.518 7.735 20.504 1.00 94.06 72 VAL A C 1
ATOM 582 O O . VAL A 1 72 ? -7.465 8.236 21.625 1.00 94.06 72 VAL A O 1
ATOM 585 N N . PRO A 1 73 ? -6.522 6.949 20.055 1.00 94.31 73 PRO A N 1
ATOM 586 C CA . PRO A 1 73 ? -5.341 6.691 20.863 1.00 94.31 73 PRO A CA 1
ATOM 587 C C . PRO A 1 73 ? -4.548 7.978 21.087 1.00 94.31 73 PRO A C 1
ATOM 589 O O . PRO A 1 73 ? -4.342 8.760 20.154 1.00 94.31 73 PRO A O 1
ATOM 592 N N . VAL A 1 74 ? -4.048 8.163 22.306 1.00 93.31 74 VAL A N 1
ATOM 593 C CA . VAL A 1 74 ? -3.251 9.326 22.706 1.00 93.31 74 VAL A CA 1
ATOM 594 C C . VAL A 1 74 ? -1.901 8.847 23.247 1.00 93.31 74 VAL A C 1
ATOM 596 O O . VAL A 1 74 ? -1.810 7.795 23.878 1.00 93.31 74 VAL A O 1
ATOM 599 N N . THR A 1 75 ? -0.829 9.568 22.934 1.00 90.94 75 THR A N 1
ATOM 600 C CA . THR A 1 75 ? 0.507 9.341 23.496 1.00 90.94 75 THR A CA 1
ATOM 601 C C . THR A 1 75 ? 0.565 9.789 24.957 1.00 90.94 75 THR A C 1
ATOM 603 O O . THR A 1 75 ? -0.285 10.545 25.418 1.00 90.94 75 THR A O 1
ATOM 606 N N . GLU A 1 76 ? 1.615 9.394 25.680 1.00 88.94 76 GLU A N 1
ATOM 607 C CA . GLU A 1 76 ? 1.877 9.880 27.049 1.00 88.94 76 GLU A CA 1
ATOM 608 C C . GLU A 1 76 ? 1.978 11.414 27.123 1.00 88.94 76 GLU A C 1
ATOM 610 O O . GLU A 1 76 ? 1.598 12.029 28.110 1.00 88.94 76 GLU A O 1
ATOM 615 N N . SER A 1 77 ? 2.441 12.038 26.042 1.00 88.00 77 SER A N 1
ATOM 616 C CA . SER A 1 77 ? 2.544 13.489 25.859 1.00 88.00 77 SER A CA 1
ATOM 617 C C . SER A 1 77 ? 1.228 14.167 25.442 1.00 88.00 77 SER A C 1
ATOM 619 O O . SER A 1 77 ? 1.231 15.351 25.124 1.00 88.00 77 SER A O 1
ATOM 621 N N . GLY A 1 78 ? 0.104 13.443 25.407 1.00 89.81 78 GLY A N 1
ATOM 622 C CA . GLY A 1 78 ? -1.214 14.018 25.119 1.00 89.81 78 GLY A CA 1
ATOM 623 C C . GLY A 1 78 ? -1.536 14.210 23.631 1.00 89.81 78 GLY A C 1
ATOM 624 O O . GLY A 1 78 ? -2.535 14.845 23.297 1.00 89.81 78 GLY A O 1
ATOM 625 N N . HIS A 1 79 ? -0.738 13.658 22.711 1.00 88.88 79 HIS A N 1
ATOM 626 C CA . HIS A 1 79 ? -0.965 13.798 21.270 1.00 88.88 79 HIS A CA 1
ATOM 627 C C . HIS A 1 79 ? -1.712 12.602 20.677 1.00 88.88 79 HIS A C 1
ATOM 629 O O . HIS A 1 79 ? -1.386 11.446 20.938 1.00 88.88 79 HIS A O 1
ATOM 635 N N . ARG A 1 80 ? -2.687 12.863 19.801 1.00 91.44 80 ARG A N 1
ATOM 636 C CA . ARG A 1 80 ? -3.403 11.805 19.071 1.00 91.44 80 ARG A CA 1
ATOM 637 C C . ARG A 1 80 ? -2.446 11.011 18.180 1.00 91.44 80 ARG A C 1
ATOM 639 O O . ARG A 1 80 ? -1.622 11.584 17.467 1.00 91.44 80 ARG A O 1
ATOM 646 N N . THR A 1 81 ? -2.582 9.689 18.162 1.00 92.38 81 THR A N 1
ATOM 647 C CA . THR A 1 81 ? -1.688 8.796 17.418 1.00 92.38 81 THR A CA 1
ATOM 648 C C . THR A 1 81 ? -2.422 7.647 16.731 1.00 92.38 81 THR A C 1
ATOM 650 O O . THR A 1 81 ? -3.471 7.193 17.173 1.00 92.38 81 THR A O 1
ATOM 653 N N . LEU A 1 82 ? -1.841 7.131 15.645 1.00 92.94 82 LEU A N 1
ATOM 654 C CA . LEU A 1 82 ? -2.260 5.868 15.041 1.00 92.94 82 LEU A CA 1
ATOM 655 C C . LEU A 1 82 ? -1.954 4.674 15.965 1.00 92.94 82 LEU A C 1
ATOM 657 O O . LEU A 1 82 ? -0.978 4.691 16.722 1.00 92.94 82 LEU A O 1
ATOM 661 N N . SER A 1 83 ? -2.732 3.597 15.816 1.00 94.31 83 SER A N 1
ATOM 662 C CA . SER A 1 83 ? -2.542 2.307 16.489 1.00 94.31 83 SER A CA 1
ATOM 663 C C . SER A 1 83 ? -2.526 1.160 15.476 1.00 94.31 83 SER A C 1
ATOM 665 O O . SER A 1 83 ? -3.552 0.675 14.994 1.00 94.31 83 SER A O 1
ATOM 667 N N . LEU A 1 84 ? -1.328 0.645 15.181 1.00 92.19 84 LEU A N 1
ATOM 668 C CA . LEU A 1 84 ? -1.187 -0.562 14.359 1.00 92.19 84 LEU A CA 1
ATOM 669 C C . LEU A 1 84 ? -1.934 -1.760 14.973 1.00 92.19 84 LEU A C 1
ATOM 671 O O . LEU A 1 84 ? -2.439 -2.615 14.242 1.00 92.19 84 LEU A O 1
ATOM 675 N N . ARG A 1 85 ? -2.010 -1.821 16.307 1.00 94.44 85 ARG A N 1
ATOM 676 C CA . ARG A 1 85 ? -2.697 -2.893 17.027 1.00 94.44 85 ARG A CA 1
ATOM 677 C C . ARG A 1 85 ? -4.197 -2.884 16.747 1.00 94.44 85 ARG A C 1
ATOM 679 O O . ARG A 1 85 ? -4.753 -3.951 16.495 1.00 94.44 85 ARG A O 1
ATOM 686 N N . ASP A 1 86 ? -4.829 -1.719 16.730 1.00 95.69 86 ASP A N 1
ATOM 687 C CA . ASP A 1 86 ? -6.274 -1.621 16.509 1.00 95.69 86 ASP A CA 1
ATOM 688 C C . ASP A 1 86 ? -6.635 -2.032 15.090 1.00 95.69 86 ASP A C 1
ATOM 690 O O . ASP A 1 86 ? -7.551 -2.831 14.900 1.00 95.69 86 ASP A O 1
ATOM 694 N N . LEU A 1 87 ? -5.849 -1.595 14.099 1.00 96.06 87 LEU A N 1
ATOM 695 C CA . LEU A 1 87 ? -6.020 -2.040 12.718 1.00 96.06 87 LEU A CA 1
ATOM 696 C C . LEU A 1 87 ? -5.856 -3.565 12.592 1.00 96.06 87 LEU A C 1
ATOM 698 O O . LEU A 1 87 ? -6.628 -4.224 11.896 1.00 96.06 87 LEU A O 1
ATOM 702 N N . GLN A 1 88 ? -4.871 -4.157 13.276 1.00 95.19 88 GLN A N 1
ATOM 703 C CA . GLN A 1 88 ? -4.686 -5.613 13.289 1.00 95.19 88 GLN A CA 1
ATOM 704 C C . GLN A 1 88 ? -5.875 -6.343 13.923 1.00 95.19 88 GLN A C 1
ATOM 706 O O . GLN A 1 88 ? -6.316 -7.367 13.395 1.00 95.19 88 GLN A O 1
ATOM 711 N N . LEU A 1 89 ? -6.388 -5.842 15.049 1.00 95.56 89 LEU A N 1
ATOM 712 C CA . LEU A 1 89 ? -7.534 -6.429 15.738 1.00 95.56 89 LEU A CA 1
ATOM 713 C C . LEU A 1 89 ? -8.814 -6.291 14.914 1.00 95.56 89 LEU A C 1
ATOM 715 O O . LEU A 1 89 ? -9.546 -7.271 14.793 1.00 95.56 89 LEU A O 1
ATOM 719 N N . PHE A 1 90 ? -9.038 -5.136 14.287 1.00 96.88 90 PHE A N 1
ATOM 720 C CA . PHE A 1 90 ? -10.112 -4.923 13.320 1.00 96.88 90 PHE A CA 1
ATOM 721 C C . PHE A 1 90 ? -10.054 -5.966 12.200 1.00 96.88 90 PHE A C 1
ATOM 723 O O . PHE A 1 90 ? -11.003 -6.725 12.012 1.00 96.88 90 PHE A O 1
ATOM 730 N N . LEU A 1 91 ? -8.905 -6.098 11.527 1.00 95.00 91 LEU A N 1
ATOM 731 C CA . LEU A 1 91 ? -8.729 -7.074 10.450 1.00 95.00 91 LEU A CA 1
ATOM 732 C C . LEU A 1 91 ? -8.921 -8.515 10.940 1.00 95.00 91 LEU A C 1
ATOM 734 O O . LEU A 1 91 ? -9.460 -9.335 10.201 1.00 95.00 91 LEU A O 1
ATOM 738 N N . LYS A 1 92 ? -8.499 -8.843 12.171 1.00 92.69 92 LYS A N 1
ATOM 739 C CA . LYS A 1 92 ? -8.702 -10.168 12.782 1.00 92.69 92 LYS A CA 1
ATOM 740 C C . LYS A 1 92 ? -10.184 -10.446 13.052 1.00 92.69 92 LYS A C 1
ATOM 742 O O . LYS A 1 92 ? -10.640 -11.547 12.750 1.00 92.69 92 LYS A O 1
ATOM 747 N N . ARG A 1 93 ? -10.921 -9.470 13.597 1.00 93.50 93 ARG A N 1
ATOM 748 C CA . ARG A 1 93 ? -12.365 -9.569 13.869 1.00 93.50 93 ARG A CA 1
ATOM 749 C C . ARG A 1 93 ? -13.162 -9.696 12.576 1.00 93.50 93 ARG A C 1
ATOM 751 O O . ARG A 1 93 ? -13.902 -10.659 12.444 1.00 93.50 93 ARG A O 1
ATOM 758 N N . LEU A 1 94 ? -12.916 -8.824 11.599 1.00 93.38 94 LEU A N 1
ATOM 759 C CA . LEU A 1 94 ? -13.559 -8.872 10.281 1.00 93.38 94 LEU A CA 1
ATOM 760 C C . LEU A 1 94 ? -13.397 -10.250 9.632 1.00 93.38 94 LEU A C 1
ATOM 762 O O . LEU A 1 94 ? -14.354 -10.882 9.204 1.00 93.38 94 LEU A O 1
ATOM 766 N N . ARG A 1 95 ? -12.166 -10.758 9.638 1.00 89.81 95 ARG A N 1
ATOM 767 C CA . ARG A 1 95 ? -11.828 -12.092 9.144 1.00 89.81 95 ARG A CA 1
ATOM 768 C C . ARG A 1 95 ? -12.589 -13.211 9.855 1.00 89.81 95 ARG A C 1
ATOM 770 O O . ARG A 1 95 ? -12.950 -14.184 9.210 1.00 89.81 95 ARG A O 1
ATOM 777 N N . ARG A 1 96 ? -12.774 -13.119 11.170 1.00 88.69 96 ARG A N 1
ATOM 778 C CA . ARG A 1 96 ? -13.545 -14.100 11.948 1.00 88.69 96 ARG A CA 1
ATOM 779 C C . ARG A 1 96 ? -15.050 -13.998 11.673 1.00 88.69 96 ARG A C 1
ATOM 781 O O . ARG A 1 96 ? -15.735 -15.004 11.697 1.00 88.69 96 ARG A O 1
ATOM 788 N N . ASN A 1 97 ? -15.563 -12.808 11.391 1.00 89.06 97 ASN A N 1
ATOM 789 C CA . ASN A 1 97 ? -16.971 -12.646 11.029 1.00 89.06 97 ASN A CA 1
ATOM 790 C C . ASN A 1 97 ? -17.259 -13.205 9.621 1.00 89.06 97 ASN A C 1
ATOM 792 O O . ASN A 1 97 ? -18.380 -13.585 9.325 1.00 89.06 97 ASN A O 1
ATOM 796 N N . LEU A 1 98 ? -16.222 -13.317 8.784 1.00 86.81 98 LEU A N 1
ATOM 797 C CA . LEU A 1 98 ? -16.282 -13.822 7.411 1.00 86.81 98 LEU A CA 1
ATOM 798 C C . LEU A 1 98 ? -15.560 -15.180 7.263 1.00 86.81 98 LEU A C 1
ATOM 800 O O . LEU A 1 98 ? -14.897 -15.419 6.251 1.00 86.81 98 LEU A O 1
ATOM 804 N N . GLU A 1 99 ? -15.632 -16.059 8.275 1.00 77.69 99 GLU A N 1
ATOM 805 C CA . GLU A 1 99 ? -14.943 -17.369 8.275 1.00 77.69 99 GLU A CA 1
ATOM 806 C C . GLU A 1 99 ? -15.264 -18.219 7.040 1.00 77.69 99 GLU A C 1
ATOM 808 O O . GLU A 1 99 ? -14.362 -18.821 6.458 1.00 77.69 99 GLU A O 1
ATOM 813 N N . GLU A 1 100 ? -16.514 -18.229 6.580 1.00 70.06 100 GLU A N 1
ATOM 814 C CA . GLU A 1 100 ? -16.908 -18.982 5.383 1.00 70.06 100 GLU A CA 1
ATOM 815 C C . GLU A 1 100 ? -16.132 -18.516 4.142 1.00 70.06 100 GLU A C 1
ATOM 817 O O . GLU A 1 100 ? -15.616 -19.326 3.369 1.00 70.06 100 GLU A O 1
ATOM 822 N N . ARG A 1 101 ? -15.904 -17.201 4.016 1.00 69.50 101 ARG A N 1
ATOM 823 C CA . ARG A 1 101 ? -15.085 -16.627 2.938 1.00 69.50 101 ARG A CA 1
ATOM 824 C C . ARG A 1 101 ? -13.597 -16.921 3.101 1.00 69.50 101 ARG A C 1
ATOM 826 O O . ARG A 1 101 ? -12.891 -16.983 2.094 1.00 69.50 101 ARG A O 1
ATOM 833 N N . LYS A 1 102 ? -13.085 -17.133 4.320 1.00 64.44 102 LYS A N 1
ATOM 834 C CA . LYS A 1 102 ? -11.675 -17.530 4.514 1.00 64.44 102 LYS A CA 1
ATOM 835 C C . LYS A 1 102 ? -11.354 -18.878 3.888 1.00 64.44 102 LYS A C 1
ATOM 837 O O . LYS A 1 102 ? -10.221 -19.071 3.459 1.00 64.44 102 LYS A O 1
ATOM 842 N N . ARG A 1 103 ? -12.325 -19.793 3.877 1.00 65.38 103 ARG A N 1
ATOM 843 C CA . ARG A 1 103 ? -12.185 -21.139 3.305 1.00 65.38 103 ARG A CA 1
ATOM 844 C C . ARG A 1 103 ? -12.425 -21.168 1.796 1.00 65.38 103 ARG A C 1
ATOM 846 O O . ARG A 1 103 ? -12.217 -22.201 1.169 1.00 65.38 103 ARG A O 1
ATOM 853 N N . SER A 1 104 ? -12.849 -20.049 1.210 1.00 68.62 104 SER A N 1
ATOM 854 C CA . SER A 1 104 ? -13.051 -19.946 -0.231 1.00 68.62 104 SER A CA 1
ATOM 855 C C . SER A 1 104 ? -11.724 -19.964 -0.997 1.00 68.62 104 SER A C 1
ATOM 857 O O . SER A 1 104 ? -10.658 -19.635 -0.470 1.00 68.62 104 SER A O 1
ATOM 859 N N . LYS A 1 105 ? -11.807 -20.283 -2.292 1.00 65.38 105 LYS A N 1
ATOM 860 C CA . LYS A 1 105 ? -10.676 -20.250 -3.234 1.00 65.38 105 LYS A CA 1
ATOM 861 C C . LYS A 1 105 ? -10.033 -18.855 -3.355 1.00 65.38 105 LYS A C 1
ATOM 863 O O . LYS A 1 105 ? -8.877 -18.747 -3.761 1.00 65.38 105 LYS A O 1
ATOM 868 N N . HIS A 1 106 ? -10.760 -17.801 -2.972 1.00 67.44 106 HIS A N 1
ATOM 869 C CA . HIS A 1 106 ? -10.329 -16.406 -3.041 1.00 67.44 106 HIS A CA 1
ATOM 870 C C . HIS A 1 106 ? -10.562 -15.705 -1.692 1.00 67.44 106 HIS A C 1
ATOM 872 O O . HIS A 1 106 ? -11.538 -14.973 -1.528 1.00 67.44 106 HIS A O 1
ATOM 878 N N . PRO A 1 107 ? -9.677 -15.913 -0.696 1.00 77.12 107 PRO A N 1
ATOM 879 C CA . PRO A 1 107 ? -9.815 -15.260 0.598 1.00 77.12 107 PRO A CA 1
ATOM 880 C C . PRO A 1 107 ? -9.692 -13.743 0.451 1.00 77.12 107 PRO A C 1
ATOM 882 O O . PRO A 1 107 ? -8.935 -13.250 -0.386 1.00 77.12 107 PRO A O 1
ATOM 885 N N . ILE A 1 108 ? -10.373 -13.005 1.328 1.00 87.88 108 ILE A N 1
ATOM 886 C CA . ILE A 1 108 ? -10.354 -11.538 1.334 1.00 87.88 108 ILE A CA 1
ATOM 887 C C . ILE A 1 108 ? -8.919 -11.036 1.453 1.00 87.88 108 ILE A C 1
ATOM 889 O O . ILE A 1 108 ? -8.197 -11.332 2.419 1.00 87.88 108 ILE A O 1
ATOM 893 N N . ARG A 1 109 ? -8.522 -10.222 0.479 1.00 92.88 109 ARG A N 1
ATOM 894 C CA . ARG A 1 109 ? -7.209 -9.581 0.449 1.00 92.88 109 ARG A CA 1
ATOM 895 C C . ARG A 1 109 ? -7.366 -8.108 0.737 1.00 92.88 109 ARG A C 1
ATOM 897 O O . ARG A 1 109 ? -8.428 -7.534 0.539 1.00 92.88 109 ARG A O 1
ATOM 904 N N . TYR A 1 110 ? -6.302 -7.493 1.231 1.00 95.81 110 TYR A N 1
ATOM 905 C CA . TYR A 1 110 ? -6.360 -6.085 1.587 1.00 95.81 110 TYR A CA 1
ATOM 906 C C . TYR A 1 110 ? -5.024 -5.369 1.441 1.00 95.81 110 TYR A C 1
ATOM 908 O O . TYR A 1 110 ? -3.948 -5.981 1.512 1.00 95.81 110 TYR A O 1
ATOM 916 N N . TYR A 1 111 ? -5.130 -4.053 1.313 1.00 95.62 111 TYR A N 1
ATOM 917 C CA . TYR A 1 111 ? -4.062 -3.079 1.466 1.00 95.62 111 TYR A CA 1
ATOM 918 C C . TYR A 1 111 ? -4.586 -1.933 2.334 1.00 95.62 111 TYR A C 1
ATOM 920 O O . TYR A 1 111 ? -5.616 -1.355 2.012 1.00 95.62 111 TYR A O 1
ATOM 928 N N . ALA A 1 112 ? -3.903 -1.616 3.429 1.00 94.44 112 ALA A N 1
ATOM 929 C CA . ALA A 1 112 ? -4.324 -0.593 4.376 1.00 94.44 112 ALA A CA 1
ATOM 930 C C . ALA A 1 112 ? -3.203 0.408 4.654 1.00 94.44 112 ALA A C 1
ATOM 932 O O . ALA A 1 112 ? -2.038 0.020 4.784 1.00 94.44 112 ALA A O 1
ATOM 933 N N . CYS A 1 113 ? -3.579 1.672 4.809 1.00 91.38 113 CYS A N 1
ATOM 934 C CA . CYS A 1 113 ? -2.729 2.771 5.241 1.00 91.38 113 CYS A CA 1
ATOM 935 C C . CYS A 1 113 ? -3.307 3.394 6.512 1.00 91.38 113 CYS A C 1
ATOM 937 O O . CYS A 1 113 ? -4.519 3.549 6.616 1.00 91.38 113 CYS A O 1
ATOM 939 N N . GLY A 1 114 ? -2.440 3.713 7.471 1.00 91.06 114 GLY A N 1
ATOM 940 C CA . GLY A 1 114 ? -2.768 4.576 8.603 1.00 91.06 114 GLY A CA 1
ATOM 941 C C . GLY A 1 114 ? -2.176 5.955 8.365 1.00 91.06 114 GLY A C 1
ATOM 942 O O . GLY A 1 114 ? -0.982 6.053 8.070 1.00 91.06 114 GLY A O 1
ATOM 943 N N . GLU A 1 115 ? -2.997 6.992 8.486 1.00 86.38 115 GLU A N 1
ATOM 944 C CA . GLU A 1 115 ? -2.612 8.365 8.175 1.00 86.38 115 GLU A CA 1
ATOM 945 C C . GLU A 1 115 ? -3.289 9.401 9.076 1.00 86.38 115 GLU A C 1
ATOM 947 O O . GLU A 1 115 ? -4.202 9.102 9.851 1.00 86.38 115 GLU A O 1
ATOM 952 N N . TYR A 1 116 ? -2.823 10.640 8.954 1.00 86.06 116 TYR A N 1
ATOM 953 C CA . TYR A 1 116 ? -3.365 11.786 9.669 1.00 86.06 116 TYR A CA 1
ATOM 954 C C . TYR A 1 116 ? -4.133 12.696 8.709 1.00 86.06 116 TYR A C 1
ATOM 956 O O . TYR A 1 116 ? -3.659 13.011 7.609 1.00 86.06 116 TYR A O 1
ATOM 964 N N . GLY A 1 117 ? -5.313 13.148 9.151 1.00 74.69 117 GLY A N 1
ATOM 965 C CA . GLY A 1 117 ? -6.139 14.109 8.416 1.00 74.69 117 GLY A CA 1
ATOM 966 C C . GLY A 1 117 ? -5.379 15.378 8.016 1.00 74.69 117 GLY A C 1
ATOM 967 O O . GLY A 1 117 ? -4.338 15.727 8.580 1.00 74.69 117 GLY A O 1
ATOM 968 N N . THR A 1 118 ? -5.890 16.090 7.012 1.00 67.00 118 THR A N 1
ATOM 969 C CA . THR A 1 118 ? -5.341 17.385 6.584 1.00 67.00 118 THR A CA 1
ATOM 970 C C . THR A 1 118 ? -5.451 18.450 7.685 1.00 67.00 118 THR A C 1
ATOM 972 O O . THR A 1 118 ? -6.122 18.252 8.699 1.00 67.00 118 THR A O 1
ATOM 975 N N . ARG A 1 119 ? -4.729 19.569 7.511 1.00 46.59 119 ARG A N 1
ATOM 976 C CA . ARG A 1 119 ? -4.562 20.634 8.519 1.00 46.59 119 ARG A CA 1
ATOM 977 C C . ARG A 1 119 ? -5.912 21.029 9.140 1.00 46.59 119 ARG A C 1
ATOM 979 O O . ARG A 1 119 ? -6.790 21.492 8.424 1.00 46.59 119 ARG A O 1
ATOM 986 N N . GLY A 1 120 ? -6.050 20.812 10.449 1.00 54.25 120 GLY A N 1
ATOM 987 C CA . GLY A 1 120 ? -7.246 21.140 11.230 1.00 54.25 120 GLY A CA 1
ATOM 988 C C . GLY A 1 120 ? -7.556 20.100 12.308 1.00 54.25 120 GLY A C 1
ATOM 989 O O . GLY A 1 120 ? -7.632 20.444 13.478 1.00 54.25 120 GLY A O 1
ATOM 990 N N . THR A 1 121 ? -7.666 18.818 11.939 1.00 64.19 121 THR A N 1
ATOM 991 C CA . THR A 1 121 ? -8.066 17.760 12.893 1.00 64.19 121 THR A CA 1
ATOM 992 C C . THR A 1 121 ? -6.918 16.855 13.329 1.00 64.19 121 THR A C 1
ATOM 994 O O . THR A 1 121 ? -6.979 16.296 14.426 1.00 64.19 121 THR A O 1
ATOM 997 N N . GLN A 1 122 ? -5.914 16.661 12.453 1.00 72.62 122 GLN A N 1
ATOM 998 C CA . GLN A 1 122 ? -4.858 15.639 12.578 1.00 72.62 122 GLN A CA 1
ATOM 999 C C . GLN A 1 122 ? -5.406 14.291 13.075 1.00 72.62 122 GLN A C 1
ATOM 1001 O O . GLN A 1 122 ? -4.742 13.562 13.808 1.00 72.62 122 GLN A O 1
ATOM 1006 N N . ARG A 1 123 ? -6.655 13.962 12.720 1.00 85.69 123 ARG A N 1
ATOM 1007 C CA . ARG A 1 123 ? -7.318 12.799 13.296 1.00 85.69 123 ARG A CA 1
ATOM 1008 C C . ARG A 1 123 ? -6.726 11.534 12.665 1.00 85.69 123 ARG A C 1
ATOM 1010 O O . ARG A 1 123 ? -6.706 11.449 11.427 1.00 85.69 123 ARG A O 1
ATOM 1017 N N . PRO A 1 124 ? -6.232 10.582 13.476 1.00 90.94 124 PRO A N 1
ATOM 1018 C CA . PRO A 1 124 ? -5.774 9.299 12.973 1.00 90.94 124 PRO A CA 1
ATOM 1019 C C . PRO A 1 124 ? -6.933 8.570 12.291 1.00 90.94 124 PRO A C 1
ATOM 1021 O O . PRO A 1 124 ? -8.034 8.488 12.840 1.00 90.94 124 PRO A O 1
ATOM 1024 N N . HIS A 1 125 ? -6.697 8.054 11.093 1.00 92.00 125 HIS A N 1
ATOM 1025 C CA . HIS A 1 125 ? -7.669 7.241 10.373 1.00 92.00 125 HIS A CA 1
ATOM 1026 C C . HIS A 1 125 ? -6.971 6.191 9.510 1.00 92.00 125 HIS A C 1
ATOM 1028 O O . HIS A 1 125 ? -5.763 6.255 9.262 1.00 92.00 125 HIS A O 1
ATOM 1034 N N . TYR A 1 126 ? -7.745 5.197 9.083 1.00 95.31 126 TYR A N 1
ATOM 1035 C CA . TYR A 1 126 ? -7.272 4.112 8.239 1.00 95.31 126 TYR A CA 1
ATOM 1036 C C . TYR A 1 126 ? -8.022 4.101 6.918 1.00 95.31 126 TYR A C 1
ATOM 1038 O O . TYR A 1 126 ? -9.247 4.021 6.907 1.00 95.31 126 TYR A O 1
ATOM 1046 N N . HIS A 1 127 ? -7.280 4.099 5.816 1.00 94.38 127 HIS A N 1
ATOM 1047 C CA . HIS A 1 127 ? -7.804 3.829 4.484 1.00 94.38 127 HIS A CA 1
ATOM 1048 C C . HIS A 1 127 ? -7.466 2.397 4.094 1.00 94.38 127 HIS A C 1
ATOM 1050 O O . HIS A 1 127 ? -6.294 2.016 4.049 1.00 94.38 127 HIS A O 1
ATOM 1056 N N . ILE A 1 128 ? -8.487 1.593 3.813 1.00 96.50 128 ILE A N 1
ATOM 1057 C CA . ILE A 1 128 ? -8.358 0.161 3.568 1.00 96.50 128 ILE A CA 1
ATOM 1058 C C . ILE A 1 128 ? -9.029 -0.181 2.248 1.00 96.50 128 ILE A C 1
ATOM 1060 O O . ILE A 1 128 ? -10.214 0.047 2.051 1.00 96.50 128 ILE A O 1
ATOM 1064 N N . ILE A 1 129 ? -8.264 -0.777 1.347 1.00 97.00 129 ILE A N 1
ATOM 1065 C CA . ILE A 1 129 ? -8.783 -1.422 0.152 1.00 97.00 129 ILE A CA 1
ATOM 1066 C C . ILE A 1 129 ? -8.944 -2.899 0.470 1.00 97.00 129 ILE A C 1
ATOM 1068 O O . ILE A 1 129 ? -7.965 -3.548 0.848 1.00 97.00 129 ILE A O 1
ATOM 1072 N N . PHE A 1 130 ? -10.147 -3.422 0.274 1.00 96.19 130 PHE A N 1
ATOM 1073 C CA . PHE A 1 130 ? -10.437 -4.846 0.274 1.00 96.19 130 PHE A CA 1
ATOM 1074 C C . PHE A 1 130 ? -10.671 -5.340 -1.153 1.00 96.19 130 PHE A C 1
ATOM 1076 O O . PHE A 1 130 ? -11.323 -4.674 -1.953 1.00 96.19 130 PHE A O 1
ATOM 1083 N N . PHE A 1 131 ? -10.147 -6.524 -1.455 1.00 94.12 131 PHE A N 1
ATOM 1084 C CA . PHE A 1 131 ? -10.330 -7.228 -2.721 1.00 94.12 131 PHE A CA 1
ATOM 1085 C C . PHE A 1 131 ? -11.070 -8.547 -2.468 1.00 94.12 131 PHE A C 1
ATOM 1087 O O . PHE A 1 131 ? -10.794 -9.217 -1.464 1.00 94.12 131 PHE A O 1
ATOM 1094 N N . GLY A 1 132 ? -11.979 -8.909 -3.374 1.00 90.69 132 GLY A N 1
ATOM 1095 C CA . GLY A 1 132 ? -12.793 -10.128 -3.288 1.00 90.69 132 GLY A CA 1
ATOM 1096 C C . GLY A 1 132 ? -14.071 -9.978 -2.453 1.00 90.69 132 GLY A C 1
ATOM 1097 O O . GLY A 1 132 ? -14.678 -10.974 -2.072 1.00 90.69 132 GLY A O 1
ATOM 1098 N N . VAL A 1 133 ? -14.462 -8.740 -2.136 1.00 91.50 133 VAL A N 1
ATOM 1099 C CA . VAL A 1 133 ? -15.717 -8.377 -1.449 1.00 91.50 133 VAL A CA 1
ATOM 1100 C C . VAL A 1 133 ? -16.302 -7.128 -2.086 1.00 91.50 133 VAL A C 1
ATOM 1102 O O . VAL A 1 133 ? -15.547 -6.322 -2.626 1.00 91.50 133 VAL A O 1
ATOM 1105 N N . SER A 1 134 ? -17.623 -6.992 -2.077 1.00 92.06 134 SER A N 1
ATOM 1106 C CA . SER A 1 134 ? -18.318 -5.825 -2.623 1.00 92.06 134 SER A CA 1
ATOM 1107 C C . SER A 1 134 ? -18.702 -4.867 -1.500 1.00 92.06 134 SER A C 1
ATOM 1109 O O . SER A 1 134 ? -19.018 -5.285 -0.390 1.00 92.06 134 SER A O 1
ATOM 1111 N N . ASP A 1 135 ? -18.705 -3.578 -1.811 1.00 91.94 135 ASP A N 1
ATOM 1112 C CA . ASP A 1 135 ? -19.298 -2.519 -0.998 1.00 91.94 135 ASP A CA 1
ATOM 1113 C C . ASP A 1 135 ? -20.822 -2.650 -0.836 1.00 91.94 135 ASP A C 1
ATOM 1115 O O . ASP A 1 135 ? -21.381 -1.997 0.034 1.00 91.94 135 ASP A O 1
ATOM 1119 N N . LEU A 1 136 ? -21.477 -3.516 -1.618 1.00 93.81 136 LEU A N 1
ATOM 1120 C CA . LEU A 1 136 ? -22.909 -3.829 -1.536 1.00 93.81 136 LEU A CA 1
ATOM 1121 C C . LEU A 1 136 ? -23.201 -5.162 -0.825 1.00 93.81 136 LEU A C 1
ATOM 1123 O O . LEU A 1 136 ? -24.362 -5.519 -0.628 1.00 93.81 136 LEU A O 1
ATOM 1127 N N . ASP A 1 137 ? -22.169 -5.918 -0.443 1.00 92.44 137 ASP A N 1
ATOM 1128 C CA . ASP A 1 137 ? -22.329 -7.171 0.298 1.00 92.44 137 ASP A CA 1
ATOM 1129 C C . ASP A 1 137 ? -22.729 -6.865 1.751 1.00 92.44 137 ASP A C 1
ATOM 1131 O O . ASP A 1 137 ? -21.923 -6.377 2.549 1.00 92.44 137 ASP A O 1
ATOM 1135 N N . LEU A 1 138 ? -23.985 -7.158 2.101 1.00 92.69 138 LEU A N 1
ATOM 1136 C CA . LEU A 1 138 ? -24.547 -6.872 3.423 1.00 92.69 138 LEU A CA 1
ATOM 1137 C C . LEU A 1 138 ? -23.813 -7.596 4.556 1.00 92.69 138 LEU A C 1
ATOM 1139 O O . LEU A 1 138 ? -23.680 -7.027 5.642 1.00 92.69 138 LEU A O 1
ATOM 1143 N N . ASP A 1 139 ? -23.319 -8.811 4.325 1.00 91.50 139 ASP A N 1
ATOM 1144 C CA . ASP A 1 139 ? -22.590 -9.565 5.346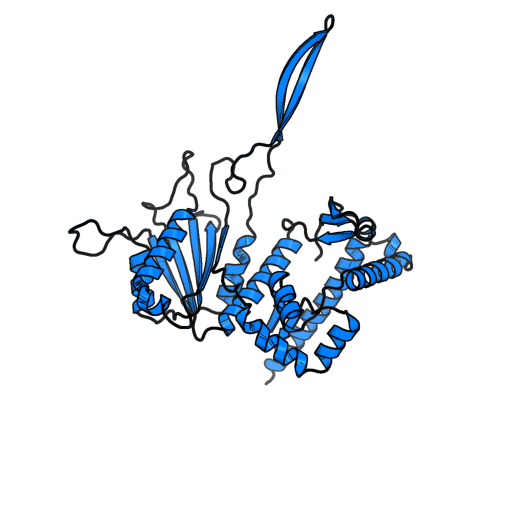 1.00 91.50 139 ASP A CA 1
ATOM 1145 C C . ASP A 1 139 ? -21.207 -8.961 5.564 1.00 91.50 139 ASP A C 1
ATOM 1147 O O . ASP A 1 139 ? -20.751 -8.828 6.705 1.00 91.50 139 ASP A O 1
ATOM 1151 N N . PHE A 1 140 ? -20.560 -8.512 4.485 1.00 93.62 140 PHE A N 1
ATOM 1152 C CA . PHE A 1 140 ? -19.320 -7.749 4.570 1.00 93.62 140 PHE A CA 1
ATOM 1153 C C . PHE A 1 140 ? -19.525 -6.422 5.309 1.00 93.62 140 PHE A C 1
ATOM 1155 O O . PHE A 1 140 ? -18.795 -6.155 6.266 1.00 93.62 140 PHE A O 1
ATOM 1162 N N . ILE A 1 141 ? -20.535 -5.631 4.931 1.00 95.50 141 ILE A N 1
ATOM 1163 C CA . ILE A 1 141 ? -20.865 -4.355 5.580 1.00 95.50 141 ILE A CA 1
ATOM 1164 C C . ILE A 1 141 ? -21.085 -4.581 7.079 1.00 95.50 141 ILE A C 1
ATOM 1166 O O . ILE A 1 141 ? -20.346 -4.030 7.897 1.00 95.50 141 ILE A O 1
ATOM 1170 N N . LYS A 1 142 ? -22.028 -5.452 7.465 1.00 94.19 142 LYS A N 1
ATOM 1171 C CA . LYS A 1 142 ? -22.312 -5.758 8.880 1.00 94.19 142 LYS A CA 1
ATOM 1172 C C . LYS A 1 142 ? -21.056 -6.213 9.622 1.00 94.19 142 LYS A C 1
ATOM 1174 O O . LYS A 1 142 ? -20.814 -5.788 10.753 1.00 94.19 142 LYS A O 1
ATOM 1179 N N . SER A 1 143 ? -20.220 -7.025 8.976 1.00 94.00 143 SER A N 1
ATOM 1180 C CA . SER A 1 143 ? -18.964 -7.500 9.554 1.00 94.00 143 SER A CA 1
ATOM 1181 C C . SER A 1 143 ? -17.944 -6.386 9.779 1.00 94.00 143 SER A C 1
ATOM 1183 O O . SER A 1 143 ? -17.231 -6.440 10.782 1.00 94.00 143 SER A O 1
ATOM 1185 N N . VAL A 1 144 ? -17.867 -5.382 8.898 1.00 96.25 144 VAL A N 1
ATOM 1186 C CA . VAL A 1 144 ? -17.012 -4.195 9.076 1.00 96.25 144 VAL A CA 1
ATOM 1187 C C . VAL A 1 144 ? -17.476 -3.383 10.283 1.00 96.25 144 VAL A C 1
ATOM 1189 O O . VAL A 1 144 ? -16.655 -3.096 11.157 1.00 96.25 144 VAL A O 1
ATOM 1192 N N . TYR A 1 145 ? -18.776 -3.090 10.380 1.00 95.81 145 TYR A N 1
ATOM 1193 C CA . TYR A 1 145 ? -19.352 -2.361 11.516 1.00 95.81 145 TYR A CA 1
ATOM 1194 C C . TYR A 1 145 ? -19.102 -3.091 12.844 1.00 95.81 145 TYR A C 1
ATOM 1196 O O . TYR A 1 145 ? -18.557 -2.514 13.786 1.00 95.81 145 TYR A O 1
ATOM 1204 N N . ALA A 1 146 ? -19.370 -4.398 12.895 1.00 93.69 146 ALA A N 1
ATOM 1205 C CA . ALA A 1 146 ? -19.097 -5.217 14.075 1.00 93.69 146 ALA A CA 1
ATOM 1206 C C . ALA A 1 146 ? -17.594 -5.303 14.417 1.00 93.69 146 ALA A C 1
ATOM 1208 O O . ALA A 1 146 ? -17.212 -5.366 15.584 1.00 93.69 146 ALA A O 1
ATOM 1209 N N . ALA A 1 147 ? -16.708 -5.312 13.416 1.00 95.19 147 ALA A N 1
ATOM 1210 C CA . ALA A 1 147 ? -15.264 -5.391 13.637 1.00 95.19 147 ALA A CA 1
ATOM 1211 C C . ALA A 1 147 ? -14.651 -4.073 14.139 1.00 95.19 147 ALA A C 1
ATOM 1213 O O . ALA A 1 147 ? -13.592 -4.111 14.784 1.00 95.19 147 ALA A O 1
ATOM 1214 N N . TRP A 1 148 ? -15.286 -2.933 13.855 1.00 96.62 148 TRP A N 1
ATOM 1215 C CA . TRP A 1 148 ? -14.901 -1.601 14.336 1.00 96.62 148 TRP A CA 1
ATOM 1216 C C . TRP A 1 148 ? -15.713 -1.156 15.564 1.00 96.62 148 TRP A C 1
ATOM 1218 O O . TRP A 1 148 ? -15.990 0.023 15.764 1.00 96.62 148 TRP A O 1
ATOM 1228 N N . SER A 1 149 ? -16.063 -2.123 16.408 1.00 94.50 149 SER A N 1
ATOM 1229 C CA . SER A 1 149 ? -16.761 -1.909 17.673 1.00 94.50 149 SER A CA 1
ATOM 1230 C C . SER A 1 149 ? -16.043 -2.622 18.818 1.00 94.50 149 SER A C 1
ATOM 1232 O O . SER A 1 149 ? -15.234 -3.539 18.594 1.00 94.50 149 SER A O 1
ATOM 1234 N N . GLU A 1 150 ? -16.335 -2.215 20.051 1.00 90.75 150 GLU A N 1
ATOM 1235 C CA . GLU A 1 150 ? -15.861 -2.918 21.239 1.00 90.75 150 GLU A CA 1
ATOM 1236 C C . GLU A 1 150 ? -16.286 -4.398 21.214 1.00 90.75 150 GLU A C 1
ATOM 1238 O O . GLU A 1 150 ? -17.380 -4.730 20.742 1.00 90.75 150 GLU A O 1
ATOM 1243 N N . PRO A 1 151 ? -15.447 -5.325 21.714 1.00 83.69 151 PRO A N 1
ATOM 1244 C CA . PRO A 1 151 ? -15.870 -6.704 21.919 1.00 83.69 151 PRO A CA 1
ATOM 1245 C C . PRO A 1 151 ? -17.034 -6.770 22.912 1.00 83.69 151 PRO A C 1
ATOM 1247 O O . PRO A 1 151 ? -16.961 -6.173 23.984 1.00 83.69 151 PRO A O 1
ATOM 1250 N N . ALA A 1 152 ? -18.072 -7.542 22.588 1.00 80.81 152 ALA A N 1
ATOM 1251 C CA . ALA A 1 152 ? -19.172 -7.780 23.517 1.00 80.81 152 ALA A CA 1
ATOM 1252 C C . ALA A 1 152 ? -18.655 -8.447 24.800 1.00 80.81 152 ALA A C 1
ATOM 1254 O O . ALA A 1 152 ? -17.908 -9.431 24.741 1.00 80.81 152 ALA A O 1
ATOM 1255 N N . LYS A 1 153 ? -19.058 -7.914 25.956 1.00 83.44 153 LYS A N 1
ATOM 1256 C CA . LYS A 1 153 ? -18.808 -8.558 27.251 1.00 83.44 153 LYS A CA 1
ATOM 1257 C C . LYS A 1 153 ? -19.737 -9.764 27.409 1.00 83.44 153 LYS A C 1
ATOM 1259 O O . LYS A 1 153 ? -20.818 -9.808 26.822 1.00 83.44 153 LYS A O 1
ATOM 1264 N N . TYR A 1 154 ? -19.320 -10.755 28.198 1.00 79.19 154 TYR A N 1
ATOM 1265 C CA . TYR A 1 154 ? -20.146 -11.934 28.468 1.00 79.19 154 TYR A CA 1
ATOM 1266 C C . TYR A 1 154 ? -21.520 -11.515 29.017 1.00 79.19 154 TYR A C 1
ATOM 1268 O O . TYR A 1 154 ? -21.596 -10.716 29.947 1.00 79.19 154 TYR A O 1
ATOM 1276 N N . GLY A 1 155 ? -22.598 -12.021 28.410 1.00 76.31 155 GLY A N 1
ATOM 1277 C CA . GLY A 1 155 ? -23.978 -11.695 28.789 1.00 76.31 155 GLY A CA 1
ATOM 1278 C C . GLY A 1 155 ? -24.518 -10.352 28.272 1.00 76.31 155 GLY A C 1
ATOM 1279 O O . GLY A 1 155 ? -25.701 -10.075 28.464 1.00 76.31 155 GLY A O 1
ATOM 1280 N N . GLN A 1 156 ? -23.711 -9.531 27.588 1.00 77.12 156 GLN A N 1
ATOM 1281 C CA . GLN A 1 156 ? -24.171 -8.263 27.017 1.00 77.12 156 GLN A CA 1
ATOM 1282 C C . GLN A 1 156 ? -25.100 -8.512 25.820 1.00 77.12 156 GLN A C 1
ATOM 1284 O O . GLN A 1 156 ? -24.706 -9.128 24.829 1.00 77.12 156 GLN A O 1
ATOM 1289 N N . LYS A 1 157 ? -26.335 -8.006 25.905 1.00 71.69 157 LYS A N 1
ATOM 1290 C CA . LYS A 1 157 ? -27.301 -7.977 24.798 1.00 71.69 157 LYS A CA 1
ATOM 1291 C C . LYS A 1 157 ? -27.315 -6.579 24.175 1.00 71.69 157 LYS A C 1
ATOM 1293 O O . LYS A 1 157 ? -27.319 -5.591 24.903 1.00 71.69 157 LYS A O 1
ATOM 1298 N N . GLY A 1 158 ? -27.349 -6.501 22.846 1.00 74.00 158 GLY A N 1
ATOM 1299 C CA . GLY A 1 158 ? -27.407 -5.238 22.098 1.00 74.00 158 GLY A CA 1
ATOM 1300 C C . GLY A 1 158 ? -26.130 -4.913 21.317 1.00 74.00 158 GLY A C 1
ATOM 1301 O O . GLY A 1 158 ? -25.191 -5.708 21.273 1.00 74.00 158 GLY A O 1
ATOM 1302 N N . GLN A 1 159 ? -26.121 -3.754 20.655 1.00 75.88 159 GLN A N 1
ATOM 1303 C CA . GLN A 1 159 ? -24.962 -3.273 19.900 1.00 75.88 159 GLN A CA 1
ATOM 1304 C C . GLN A 1 159 ? -23.867 -2.786 20.852 1.00 75.88 159 GLN A C 1
ATOM 1306 O O . GLN A 1 159 ? -24.149 -2.144 21.864 1.00 75.88 159 GLN A O 1
ATOM 1311 N N . THR A 1 160 ? -22.613 -3.094 20.529 1.00 85.50 160 THR A N 1
ATOM 1312 C CA . THR A 1 160 ? -21.466 -2.560 21.264 1.00 85.50 160 THR A CA 1
ATOM 1313 C C . THR A 1 160 ? -21.080 -1.175 20.737 1.00 85.50 160 THR A C 1
ATOM 1315 O O . THR A 1 160 ? -21.347 -0.872 19.570 1.00 85.50 160 THR A O 1
ATOM 1318 N N . PRO A 1 161 ? -20.457 -0.322 21.571 1.00 90.44 161 PRO A N 1
ATOM 1319 C CA . PRO A 1 161 ? -19.978 0.984 21.133 1.00 90.44 161 PRO A CA 1
ATOM 1320 C C . PRO A 1 161 ? -19.020 0.882 19.939 1.00 90.44 161 PRO A C 1
ATOM 1322 O O . PRO A 1 161 ? -18.143 0.012 19.909 1.00 90.44 161 PRO A O 1
ATOM 1325 N N . GLN A 1 162 ? -19.171 1.781 18.965 1.00 93.06 162 GLN A N 1
ATOM 1326 C CA . GLN A 1 162 ? -18.254 1.879 17.827 1.00 93.06 162 GLN A CA 1
ATOM 1327 C C . GLN A 1 162 ? -17.013 2.686 18.203 1.00 93.06 162 GLN A C 1
ATOM 1329 O O . GLN A 1 162 ? -17.119 3.727 18.846 1.00 93.06 162 GLN A O 1
ATOM 1334 N N . PHE A 1 163 ? -15.843 2.271 17.710 1.00 94.75 163 PHE A N 1
ATOM 1335 C CA . PHE A 1 163 ? -14.600 3.036 17.891 1.00 94.75 163 PHE A CA 1
ATOM 1336 C C . PHE A 1 163 ? -14.594 4.367 17.120 1.00 94.75 163 PHE A C 1
ATOM 1338 O O . PHE A 1 163 ? -13.700 5.193 17.297 1.00 94.75 163 PHE A O 1
ATOM 1345 N N . GLY A 1 164 ? -15.557 4.567 16.219 1.00 94.62 164 GLY A N 1
ATOM 1346 C CA . GLY A 1 164 ? -15.766 5.807 15.490 1.00 94.62 164 GLY A CA 1
ATOM 1347 C C . GLY A 1 164 ? -16.455 5.585 14.150 1.00 94.62 164 GLY A C 1
ATOM 1348 O O . GLY A 1 164 ? -17.097 4.561 13.931 1.00 94.62 164 GLY A O 1
ATOM 1349 N N . ASN A 1 165 ? -16.299 6.548 13.245 1.00 94.88 165 ASN A N 1
ATOM 1350 C CA . ASN A 1 165 ? -17.008 6.583 11.972 1.00 94.88 165 ASN A CA 1
ATOM 1351 C C . ASN A 1 165 ? -16.432 5.593 10.956 1.00 94.88 165 ASN A C 1
ATOM 1353 O O . ASN A 1 165 ? -15.213 5.417 10.842 1.00 94.88 165 ASN A O 1
ATOM 1357 N N . ILE A 1 166 ? -17.334 5.014 10.167 1.00 97.31 166 ILE A N 1
ATOM 1358 C CA . ILE A 1 166 ? -17.036 4.065 9.099 1.00 97.31 166 ILE A CA 1
ATOM 1359 C C . ILE A 1 166 ? -17.650 4.602 7.811 1.00 97.31 166 ILE A C 1
ATOM 1361 O O . ILE A 1 166 ? -18.841 4.904 7.769 1.00 97.31 166 ILE A O 1
ATOM 1365 N N . THR A 1 167 ? -16.847 4.671 6.755 1.00 96.69 167 THR A N 1
ATOM 1366 C CA . THR A 1 167 ? -17.328 4.910 5.391 1.00 96.69 167 THR A CA 1
ATOM 1367 C C . THR A 1 167 ? -16.953 3.711 4.535 1.00 96.69 167 THR A C 1
ATOM 1369 O O . THR A 1 167 ? -15.812 3.249 4.601 1.00 96.69 167 THR A O 1
ATOM 1372 N N . ILE A 1 168 ? -17.899 3.207 3.745 1.00 96.94 168 ILE A N 1
ATOM 1373 C CA . ILE A 1 168 ? -17.688 2.125 2.780 1.00 96.94 168 ILE A CA 1
ATOM 1374 C C . ILE A 1 168 ? -18.098 2.655 1.409 1.00 96.94 168 ILE A C 1
ATOM 1376 O O . ILE A 1 168 ? -19.203 3.161 1.245 1.00 96.94 168 ILE A O 1
ATOM 1380 N N . GLU A 1 169 ? -17.190 2.566 0.446 1.00 95.06 169 GLU A N 1
ATOM 1381 C CA . GLU A 1 169 ? -17.355 3.077 -0.912 1.00 95.06 169 GLU A CA 1
ATOM 1382 C C . GLU A 1 169 ? -16.912 2.028 -1.940 1.00 95.06 169 GLU A C 1
ATOM 1384 O O . GLU A 1 169 ? -16.078 1.164 -1.630 1.00 95.06 169 GLU A O 1
ATOM 1389 N N . PRO A 1 170 ? -17.385 2.125 -3.193 1.00 94.00 170 PRO A N 1
ATOM 1390 C CA . PRO A 1 170 ? -16.919 1.260 -4.264 1.00 94.00 170 PRO A CA 1
ATOM 1391 C C . PRO A 1 170 ? -15.427 1.463 -4.540 1.00 94.00 170 PRO A C 1
ATOM 1393 O O . PRO A 1 170 ? -14.918 2.587 -4.671 1.00 94.00 170 PRO A O 1
ATOM 1396 N N . LEU A 1 171 ? -14.704 0.354 -4.701 1.00 92.12 171 LEU A N 1
ATOM 1397 C CA . LEU A 1 171 ? -13.307 0.406 -5.111 1.00 92.12 171 LEU A CA 1
ATOM 1398 C C . LEU A 1 171 ? -13.200 0.828 -6.579 1.00 92.12 171 LEU A C 1
ATOM 1400 O O . LEU A 1 171 ? -13.783 0.220 -7.472 1.00 92.12 171 LEU A O 1
ATOM 1404 N N . ASN A 1 172 ? -12.393 1.848 -6.853 1.00 87.25 172 ASN A N 1
ATOM 1405 C CA . ASN A 1 172 ? -12.135 2.310 -8.206 1.00 87.25 172 ASN A CA 1
ATOM 1406 C C . ASN A 1 172 ? -10.684 2.785 -8.352 1.00 87.25 172 ASN A C 1
ATOM 1408 O O . ASN A 1 172 ? -9.929 2.925 -7.390 1.00 87.25 172 ASN A O 1
ATOM 1412 N N . ALA A 1 173 ? -10.262 3.061 -9.586 1.00 80.19 173 ALA A N 1
ATOM 1413 C CA . ALA A 1 173 ? -8.879 3.456 -9.850 1.00 80.19 173 ALA A CA 1
ATOM 1414 C C . ALA A 1 173 ? -8.457 4.755 -9.127 1.00 80.19 173 ALA A C 1
ATOM 1416 O O . ALA A 1 173 ? -7.271 4.914 -8.825 1.00 80.19 173 ALA A O 1
ATOM 1417 N N . LYS A 1 174 ? -9.396 5.674 -8.842 1.00 81.12 174 LYS A N 1
ATOM 1418 C CA . LYS A 1 174 ? -9.105 6.908 -8.096 1.00 81.12 174 LYS A CA 1
ATOM 1419 C C . LYS A 1 174 ? -8.836 6.587 -6.628 1.00 81.12 174 LYS A C 1
ATOM 1421 O O . LYS A 1 174 ? -7.804 7.025 -6.123 1.00 81.12 174 LYS A O 1
ATOM 1426 N N . THR A 1 175 ? -9.685 5.781 -5.983 1.00 81.38 175 THR A N 1
ATOM 1427 C CA . THR A 1 175 ? -9.483 5.365 -4.583 1.00 81.38 175 THR A CA 1
ATOM 1428 C C . THR A 1 175 ? -8.200 4.549 -4.427 1.00 81.38 175 THR A C 1
ATOM 1430 O O . THR A 1 175 ? -7.411 4.824 -3.530 1.00 81.38 175 THR A O 1
ATOM 1433 N N . VAL A 1 176 ? -7.862 3.682 -5.389 1.00 83.69 176 VAL A N 1
ATOM 1434 C CA . VAL A 1 176 ? -6.563 2.982 -5.422 1.00 83.69 176 VAL A CA 1
ATOM 1435 C C . VAL A 1 176 ? -5.365 3.946 -5.456 1.00 83.69 176 VAL A C 1
ATOM 1437 O O . VAL A 1 176 ? -4.437 3.826 -4.651 1.00 83.69 176 VAL A O 1
ATOM 1440 N N . ALA A 1 177 ? -5.357 4.908 -6.385 1.00 76.00 177 ALA A N 1
ATOM 1441 C CA . ALA A 1 177 ? -4.256 5.869 -6.531 1.00 76.00 177 ALA A CA 1
ATOM 1442 C C . ALA A 1 177 ? -4.158 6.855 -5.351 1.00 76.00 177 ALA A C 1
ATOM 1444 O O . ALA A 1 177 ? -3.073 7.376 -5.046 1.00 76.00 177 ALA A O 1
ATOM 1445 N N . TYR A 1 178 ? -5.296 7.124 -4.716 1.00 77.06 178 TYR A N 1
ATOM 1446 C CA . TYR A 1 178 ? -5.433 7.893 -3.489 1.00 77.06 178 TYR A CA 1
ATOM 1447 C C . TYR A 1 178 ? -4.795 7.138 -2.314 1.00 77.06 178 TYR A C 1
ATOM 1449 O O . TYR A 1 178 ? -3.784 7.610 -1.795 1.00 77.06 178 TYR A O 1
ATOM 1457 N N . THR A 1 179 ? -5.233 5.911 -2.001 1.00 77.56 179 THR A N 1
ATOM 1458 C CA . THR A 1 179 ? -4.674 5.089 -0.906 1.00 77.56 179 THR A CA 1
ATOM 1459 C C . THR A 1 179 ? -3.186 4.776 -1.100 1.00 77.56 179 THR A C 1
ATOM 1461 O O . THR A 1 179 ? -2.404 4.798 -0.152 1.00 77.56 179 THR A O 1
ATOM 1464 N N . ALA A 1 180 ? -2.731 4.551 -2.338 1.00 74.56 180 ALA A N 1
ATOM 1465 C CA . ALA A 1 180 ? -1.306 4.367 -2.630 1.00 74.56 180 ALA A CA 1
ATOM 1466 C C . ALA A 1 180 ? -0.456 5.624 -2.339 1.00 74.56 180 ALA A C 1
ATOM 1468 O O . ALA A 1 180 ? 0.748 5.517 -2.070 1.00 74.56 180 ALA A O 1
ATOM 1469 N N . GLY A 1 181 ? -1.067 6.813 -2.416 1.00 64.00 181 GLY A N 1
ATOM 1470 C CA . GLY A 1 181 ? -0.423 8.119 -2.279 1.00 64.00 181 GLY A CA 1
ATOM 1471 C C . GLY A 1 181 ? -0.113 8.553 -0.850 1.00 64.00 181 GLY A C 1
ATOM 1472 O O . GLY A 1 181 ? 0.756 9.405 -0.668 1.00 64.00 181 GLY A O 1
ATOM 1473 N N . TYR A 1 182 ? -0.747 7.946 0.149 1.00 62.78 182 TYR A N 1
ATOM 1474 C CA . TYR A 1 182 ? -0.616 8.374 1.542 1.00 62.78 182 TYR A CA 1
ATOM 1475 C C . TYR A 1 182 ? 0.718 8.057 2.197 1.00 62.78 182 TYR A C 1
ATOM 1477 O O . TYR A 1 182 ? 1.134 8.737 3.119 1.00 62.78 182 TYR A O 1
ATOM 1485 N N . ASN A 1 183 ? 1.507 7.161 1.610 1.00 55.53 183 ASN A N 1
ATOM 1486 C CA . ASN A 1 183 ? 2.870 6.867 2.060 1.00 55.53 183 ASN A CA 1
ATOM 1487 C C . ASN A 1 183 ? 3.881 8.029 1.889 1.00 55.53 183 ASN A C 1
ATOM 1489 O O . ASN A 1 183 ? 5.088 7.820 2.063 1.00 55.53 183 ASN A O 1
ATOM 1493 N N . MET A 1 184 ? 3.443 9.218 1.460 1.00 49.62 184 MET A N 1
ATOM 1494 C CA . MET A 1 184 ? 4.320 10.328 1.091 1.00 49.62 184 MET A CA 1
ATOM 1495 C C . MET A 1 184 ? 4.479 11.403 2.169 1.00 49.62 184 MET A C 1
ATOM 1497 O O . MET A 1 184 ? 5.400 12.205 2.012 1.00 49.62 184 MET A O 1
ATOM 1501 N N . LYS A 1 185 ? 3.686 11.442 3.251 1.00 53.28 185 LYS A N 1
ATOM 1502 C CA . LYS A 1 185 ? 3.824 12.461 4.315 1.00 53.28 185 LYS A CA 1
ATOM 1503 C C . LYS A 1 185 ? 4.679 11.967 5.487 1.00 53.28 185 LYS A C 1
ATOM 1505 O O . LYS A 1 185 ? 4.445 12.295 6.642 1.00 53.28 185 LYS A O 1
ATOM 1510 N N . LYS A 1 186 ? 5.747 11.222 5.187 1.00 52.25 186 LYS A N 1
ATOM 1511 C CA . LYS A 1 186 ? 6.743 10.818 6.186 1.00 52.25 186 LYS A CA 1
ATOM 1512 C C . LYS A 1 186 ? 7.435 12.039 6.801 1.00 52.25 186 LYS A C 1
ATOM 1514 O O . LYS A 1 186 ? 8.447 12.504 6.267 1.00 52.25 186 LYS A O 1
ATOM 1519 N N . LEU A 1 187 ? 6.893 12.508 7.923 1.00 44.50 187 LEU A N 1
ATOM 1520 C CA . LEU A 1 187 ? 7.613 13.155 9.013 1.00 44.50 187 LEU A CA 1
ATOM 1521 C C . LEU A 1 187 ? 8.467 12.063 9.668 1.00 44.50 187 LEU A C 1
ATOM 1523 O O . LEU A 1 187 ? 8.046 11.397 10.603 1.00 44.50 187 LEU A O 1
ATOM 1527 N N . ILE A 1 188 ? 9.635 11.777 9.097 1.00 46.41 188 ILE A N 1
ATOM 1528 C CA . ILE A 1 188 ? 10.649 11.002 9.812 1.00 46.41 188 ILE A CA 1
ATOM 1529 C C . ILE A 1 188 ? 11.735 12.006 10.142 1.00 46.41 188 ILE A C 1
ATOM 1531 O O . ILE A 1 188 ? 12.518 12.374 9.262 1.00 46.41 188 ILE A O 1
ATOM 1535 N N . SER A 1 189 ? 11.741 12.467 11.391 1.00 40.91 189 SER A N 1
ATOM 1536 C CA . SER A 1 189 ? 12.871 13.206 11.939 1.00 40.91 189 SER A CA 1
ATOM 1537 C C . SER A 1 189 ? 14.132 12.356 11.742 1.00 40.91 189 SER A C 1
ATOM 1539 O O . SER A 1 189 ? 14.093 11.139 11.968 1.00 40.91 189 SER A O 1
ATOM 1541 N N . PRO A 1 190 ? 15.241 12.931 11.247 1.00 42.12 190 PRO A N 1
ATOM 1542 C CA . PRO A 1 190 ? 16.494 12.195 11.152 1.00 42.12 190 PRO A CA 1
ATOM 1543 C C . PRO A 1 190 ? 16.851 11.616 12.527 1.00 42.12 190 PRO A C 1
ATOM 1545 O O . PRO A 1 190 ? 16.588 12.244 13.551 1.00 42.12 190 PRO A O 1
ATOM 1548 N N . LYS A 1 191 ? 17.431 10.407 12.547 1.00 48.81 191 LYS A N 1
ATOM 1549 C CA . LYS A 1 191 ? 17.939 9.799 13.785 1.00 48.81 191 LYS A CA 1
ATOM 1550 C C . LYS A 1 191 ? 18.874 10.808 14.448 1.00 48.81 191 LYS A C 1
ATOM 1552 O O . LYS A 1 191 ? 19.887 11.162 13.842 1.00 48.81 191 LYS A O 1
ATOM 1557 N N . LYS A 1 192 ? 18.527 11.286 15.643 1.00 45.47 192 LYS A N 1
ATOM 1558 C CA . LYS A 1 192 ? 19.395 12.205 16.371 1.00 45.47 192 LYS A CA 1
ATOM 1559 C C . LYS A 1 192 ? 20.616 11.431 16.862 1.00 45.47 192 LYS A C 1
ATOM 1561 O O . LYS A 1 192 ? 20.503 10.336 17.415 1.00 45.47 192 LYS A O 1
ATOM 1566 N N . VAL A 1 193 ? 21.783 11.993 16.581 1.00 51.12 193 VAL A N 1
ATOM 1567 C CA . VAL A 1 193 ? 23.061 11.534 17.116 1.00 51.12 193 VAL A CA 1
ATOM 1568 C C . VAL A 1 193 ? 23.437 12.531 18.195 1.00 51.12 193 VAL A C 1
ATOM 1570 O O . VAL A 1 193 ? 23.503 13.728 17.918 1.00 51.12 193 VAL A O 1
ATOM 1573 N N . HIS A 1 194 ? 23.674 12.046 19.408 1.00 63.66 194 HIS A N 1
ATOM 1574 C CA . HIS A 1 194 ? 24.131 12.888 20.507 1.00 63.66 194 HIS A CA 1
ATOM 1575 C C . HIS A 1 194 ? 25.493 12.406 21.001 1.00 63.66 194 HIS A C 1
ATOM 1577 O O . HIS A 1 194 ? 25.798 11.210 20.972 1.00 63.66 194 HIS A O 1
ATOM 1583 N N . LYS A 1 195 ? 26.321 13.361 21.425 1.00 70.38 195 LYS A N 1
ATOM 1584 C CA . LYS A 1 195 ? 27.600 13.100 22.083 1.00 70.38 195 LYS A CA 1
ATOM 1585 C C . LYS A 1 195 ? 27.337 12.829 23.558 1.00 70.38 195 LYS A C 1
ATOM 1587 O O . LYS A 1 195 ? 26.672 13.622 24.216 1.00 70.38 195 LYS A O 1
ATOM 1592 N N . VAL A 1 196 ? 27.853 11.715 24.059 1.00 73.62 196 VAL A N 1
ATOM 1593 C CA . VAL A 1 196 ? 27.845 11.385 25.485 1.00 73.62 196 VAL A CA 1
ATOM 1594 C C . VAL A 1 196 ? 29.292 11.346 25.950 1.00 73.62 196 VAL A C 1
ATOM 1596 O O . VAL A 1 196 ? 30.103 10.637 25.352 1.00 73.62 196 VAL A O 1
ATOM 1599 N N . VAL A 1 197 ? 29.621 12.106 26.996 1.00 76.38 197 VAL A N 1
ATOM 1600 C CA . VAL A 1 197 ? 30.933 12.024 27.648 1.00 76.38 197 VAL A CA 1
ATOM 1601 C C . VAL A 1 197 ? 31.009 10.676 28.358 1.00 76.38 197 VAL A C 1
ATOM 1603 O O . VAL A 1 197 ? 30.222 10.396 29.256 1.00 76.38 197 VAL A O 1
ATOM 1606 N N . VAL A 1 198 ? 31.922 9.821 27.908 1.00 77.94 198 VAL A N 1
ATOM 1607 C CA . VAL A 1 198 ? 32.143 8.480 28.464 1.00 77.94 198 VAL A CA 1
ATOM 1608 C C . VAL A 1 198 ? 33.111 8.547 29.637 1.00 77.94 198 VAL A C 1
ATOM 1610 O O . VAL A 1 198 ? 32.944 7.830 30.618 1.00 77.94 198 VAL A O 1
ATOM 1613 N N . SER A 1 199 ? 34.112 9.419 29.550 1.00 76.44 199 SER A N 1
ATOM 1614 C CA . SER A 1 199 ? 35.061 9.673 30.628 1.00 76.44 199 SER A CA 1
ATOM 1615 C C . SER A 1 199 ? 35.730 11.034 30.449 1.00 76.44 199 SER A C 1
ATOM 1617 O O . SER A 1 199 ? 35.673 11.647 29.380 1.00 76.44 199 SER A O 1
ATOM 1619 N N . SER A 1 200 ? 36.373 11.527 31.502 1.00 77.12 200 SER A N 1
ATOM 1620 C CA . SER A 1 200 ? 37.241 12.700 31.426 1.00 77.12 200 SER A CA 1
ATOM 1621 C C . SER A 1 200 ? 38.481 12.496 32.282 1.00 77.12 200 SER A C 1
ATOM 1623 O O . SER A 1 200 ? 38.386 11.867 33.332 1.00 77.12 200 SER A O 1
ATOM 1625 N N . ALA A 1 201 ? 39.613 13.038 31.843 1.00 76.81 201 ALA A N 1
ATOM 1626 C CA . ALA A 1 201 ? 40.886 13.000 32.554 1.00 76.81 201 ALA A CA 1
ATOM 1627 C C . ALA A 1 201 ? 41.525 14.394 32.563 1.00 76.81 201 ALA A C 1
ATOM 1629 O O . ALA A 1 201 ? 41.315 15.179 31.637 1.00 76.81 201 ALA A O 1
ATOM 1630 N N . GLU A 1 202 ? 42.313 14.698 33.589 1.00 82.06 202 GLU A N 1
ATOM 1631 C CA . GLU A 1 202 ? 43.145 15.901 33.619 1.00 82.06 202 GLU A CA 1
ATOM 1632 C C . GLU A 1 202 ? 44.573 15.551 33.211 1.00 82.06 202 GLU A C 1
ATOM 1634 O O . GLU A 1 202 ? 45.163 14.598 33.717 1.00 82.06 202 GLU A O 1
ATOM 1639 N N . ILE A 1 203 ? 45.114 16.306 32.257 1.00 70.62 203 ILE A N 1
ATOM 1640 C CA . ILE A 1 203 ? 46.501 16.187 31.809 1.00 70.62 203 ILE A CA 1
ATOM 1641 C C . ILE A 1 203 ? 47.132 17.570 31.975 1.00 70.62 203 ILE A C 1
ATOM 1643 O O . ILE A 1 203 ? 46.876 18.489 31.192 1.00 70.62 203 ILE A O 1
ATOM 1647 N N . GLY A 1 204 ? 47.925 17.730 33.038 1.00 79.50 204 GLY A N 1
ATOM 1648 C CA . GLY A 1 204 ? 48.424 19.035 33.477 1.00 79.50 204 GLY A CA 1
ATOM 1649 C C . GLY A 1 204 ? 47.280 19.943 33.938 1.00 79.50 204 GLY A C 1
ATOM 1650 O O . GLY A 1 204 ? 46.402 19.507 34.669 1.00 79.50 204 GLY A O 1
ATOM 1651 N N . SER A 1 205 ? 47.255 21.195 33.476 1.00 72.69 205 SER A N 1
ATOM 1652 C CA . SER A 1 205 ? 46.179 22.161 33.761 1.00 72.69 205 SER A CA 1
ATOM 1653 C C . SER A 1 205 ? 44.985 22.079 32.796 1.00 72.69 205 SER A C 1
ATOM 1655 O O . SER A 1 205 ? 44.149 22.983 32.761 1.00 72.69 205 SER A O 1
ATOM 1657 N N . ARG A 1 206 ? 44.905 21.036 31.956 1.00 62.66 206 ARG A N 1
ATOM 1658 C CA . ARG A 1 206 ? 43.874 20.906 30.917 1.00 62.66 206 ARG A CA 1
ATOM 1659 C C . ARG A 1 206 ? 43.006 19.676 31.143 1.00 62.66 206 ARG A C 1
ATOM 1661 O O . ARG A 1 206 ? 43.502 18.559 31.287 1.00 62.66 206 ARG A O 1
ATOM 1668 N N . ARG A 1 207 ? 41.691 19.880 31.079 1.00 75.19 207 ARG A N 1
ATOM 1669 C CA . ARG A 1 207 ? 40.691 18.813 31.128 1.00 75.19 207 ARG A CA 1
ATOM 1670 C C . ARG A 1 207 ? 40.445 18.246 29.731 1.00 75.19 207 ARG A C 1
ATOM 1672 O O . ARG A 1 207 ? 40.068 18.974 28.816 1.00 75.19 207 ARG A O 1
ATOM 1679 N N . VAL A 1 208 ? 40.615 16.937 29.584 1.00 77.81 208 VAL A N 1
ATOM 1680 C CA . VAL A 1 208 ? 40.332 16.175 28.363 1.00 77.81 208 VAL A CA 1
ATOM 1681 C C . VAL A 1 208 ? 39.066 15.350 28.578 1.00 77.81 208 VAL A C 1
ATOM 1683 O O . VAL A 1 208 ? 38.903 14.698 29.608 1.00 77.81 208 VAL A O 1
ATOM 1686 N N . THR A 1 209 ? 38.147 15.380 27.614 1.00 75.69 209 THR A N 1
ATOM 1687 C CA . THR A 1 209 ? 36.898 14.603 27.637 1.00 75.69 209 THR A CA 1
ATOM 1688 C C . THR A 1 209 ? 36.895 13.595 26.493 1.00 75.69 209 THR A C 1
ATOM 1690 O O . THR A 1 209 ? 37.256 13.916 25.363 1.00 75.69 209 THR A O 1
ATOM 1693 N N . PHE A 1 210 ? 36.499 12.360 26.789 1.00 69.44 210 PHE A N 1
ATOM 1694 C CA . PHE A 1 210 ? 36.327 11.294 25.811 1.00 69.44 210 PHE A CA 1
ATOM 1695 C C . PHE A 1 210 ? 34.836 11.138 25.527 1.00 69.44 210 PHE A C 1
ATOM 1697 O O . PHE A 1 210 ? 34.060 10.758 26.404 1.00 69.44 210 PHE A O 1
ATOM 1704 N N . GLU A 1 211 ? 34.425 11.444 24.301 1.00 77.50 211 GLU A N 1
ATOM 1705 C CA . GLU A 1 211 ? 33.026 11.408 23.879 1.00 77.50 211 GLU A CA 1
ATOM 1706 C C . GLU A 1 211 ? 32.749 10.187 22.996 1.00 77.50 211 GLU A C 1
ATOM 1708 O O . GLU A 1 211 ? 33.540 9.841 22.118 1.00 77.50 211 GLU A O 1
ATOM 1713 N N . LYS A 1 212 ? 31.581 9.565 23.166 1.00 70.50 212 LYS A N 1
ATOM 1714 C CA . LYS A 1 212 ? 31.040 8.574 22.230 1.00 70.50 212 LYS A CA 1
ATOM 1715 C C . LYS A 1 212 ? 29.790 9.127 21.569 1.00 70.50 212 LYS A C 1
ATOM 1717 O O . LYS A 1 212 ? 28.920 9.699 22.223 1.00 70.50 212 LYS A O 1
ATOM 1722 N N . LEU A 1 213 ? 29.679 8.906 20.262 1.00 59.22 213 LEU A N 1
ATOM 1723 C CA . LEU A 1 213 ? 28.447 9.159 19.525 1.00 59.22 213 LEU A CA 1
ATOM 1724 C C . LEU A 1 213 ? 27.451 8.037 19.826 1.00 59.22 213 LEU A C 1
ATOM 1726 O O . LEU A 1 213 ? 27.693 6.871 19.503 1.00 59.22 213 LEU A O 1
ATOM 1730 N N . VAL A 1 214 ? 26.327 8.389 20.444 1.00 56.69 214 VAL A N 1
ATOM 1731 C CA . VAL A 1 214 ? 25.220 7.467 20.695 1.00 56.69 214 VAL A CA 1
ATOM 1732 C C . VAL A 1 214 ? 24.118 7.751 19.681 1.00 56.69 214 VAL A C 1
ATOM 1734 O O . VAL A 1 214 ? 23.613 8.867 19.561 1.00 56.69 214 VAL A O 1
ATOM 1737 N N . LEU A 1 215 ? 23.765 6.716 18.919 1.00 52.12 215 LEU A N 1
ATOM 1738 C CA . LEU A 1 215 ? 22.581 6.704 18.070 1.00 52.12 215 LEU A CA 1
ATOM 1739 C C . LEU A 1 215 ? 21.379 6.375 18.943 1.00 52.12 215 LEU A C 1
ATOM 1741 O O . LEU A 1 215 ? 21.307 5.272 19.492 1.00 52.12 215 LEU A O 1
ATOM 1745 N N . ASP A 1 216 ? 20.430 7.301 19.031 1.00 53.28 216 ASP A N 1
ATOM 1746 C CA . ASP A 1 216 ? 19.208 7.056 19.777 1.00 53.28 216 ASP A CA 1
ATOM 1747 C C . ASP A 1 216 ? 18.428 5.921 19.085 1.00 53.28 216 ASP A C 1
ATOM 1749 O O . ASP A 1 216 ? 17.988 6.037 17.934 1.00 53.28 216 ASP A O 1
ATOM 1753 N N . ARG A 1 217 ? 18.313 4.764 19.751 1.00 44.69 217 ARG A N 1
ATOM 1754 C CA . ARG A 1 217 ? 17.593 3.581 19.240 1.00 44.69 217 ARG A CA 1
ATOM 1755 C C . ARG A 1 217 ? 16.076 3.728 19.396 1.00 44.69 217 ARG A C 1
ATOM 1757 O O . ARG A 1 217 ? 15.368 2.721 19.339 1.00 44.69 217 ARG A O 1
ATOM 1764 N N . LYS A 1 218 ? 15.559 4.952 19.589 1.00 45.69 218 LYS A N 1
ATOM 1765 C CA . LYS A 1 218 ? 14.116 5.205 19.602 1.00 45.69 218 LYS A CA 1
ATOM 1766 C C . LYS A 1 218 ? 13.483 4.566 18.373 1.00 45.69 218 LYS A C 1
ATOM 1768 O O . LYS A 1 218 ? 14.001 4.650 17.256 1.00 45.69 218 LYS A O 1
ATOM 1773 N N . ASN A 1 219 ? 12.386 3.862 18.634 1.00 47.53 219 ASN A N 1
ATOM 1774 C CA . ASN A 1 219 ? 11.608 3.114 17.662 1.00 47.53 219 ASN A CA 1
ATOM 1775 C C . ASN A 1 219 ? 11.388 4.013 16.435 1.00 47.53 219 ASN A C 1
ATOM 1777 O O . ASN A 1 219 ? 10.678 5.010 16.534 1.00 47.53 219 ASN A O 1
ATOM 1781 N N . SER A 1 220 ? 12.033 3.704 15.302 1.00 57.03 220 SER A N 1
ATOM 1782 C CA . SER A 1 220 ? 12.231 4.621 14.155 1.00 57.03 220 SER A CA 1
ATOM 1783 C C . SER A 1 220 ? 10.949 5.104 13.472 1.00 57.03 220 SER A C 1
ATOM 1785 O O . SER A 1 220 ? 10.997 5.794 12.455 1.00 57.03 220 SER A O 1
ATOM 1787 N N . ASN A 1 221 ? 9.813 4.652 13.985 1.00 68.81 221 ASN A N 1
ATOM 1788 C CA . ASN A 1 221 ? 8.484 4.892 13.479 1.00 68.81 221 ASN A CA 1
ATOM 1789 C C . ASN A 1 221 ? 7.680 5.797 14.416 1.00 68.81 221 ASN A C 1
ATOM 1791 O O . ASN A 1 221 ? 6.498 5.950 14.165 1.00 68.81 221 ASN A O 1
ATOM 1795 N N . ARG A 1 222 ? 8.253 6.352 15.490 1.00 77.25 222 ARG A N 1
ATOM 1796 C CA . ARG A 1 222 ? 7.603 7.372 16.325 1.00 77.25 222 ARG A CA 1
ATOM 1797 C C . ARG A 1 222 ? 8.401 8.671 16.287 1.00 77.25 222 ARG A C 1
ATOM 1799 O O . ARG A 1 222 ? 9.623 8.623 16.146 1.00 77.25 222 ARG A O 1
ATOM 1806 N N . ASP A 1 223 ? 7.716 9.805 16.374 1.00 78.44 223 ASP A N 1
ATOM 1807 C CA . ASP A 1 223 ? 8.366 11.109 16.516 1.00 78.44 223 ASP A CA 1
ATOM 1808 C C . ASP A 1 223 ? 8.784 11.393 17.974 1.00 78.44 223 ASP A C 1
ATOM 1810 O O . ASP A 1 223 ? 8.647 10.540 18.855 1.00 78.44 223 ASP A O 1
ATOM 1814 N N . ASP A 1 224 ? 9.325 12.590 18.225 1.00 79.12 224 ASP A N 1
ATOM 1815 C CA . ASP A 1 224 ? 9.778 13.010 19.559 1.00 79.12 224 ASP A CA 1
ATOM 1816 C C . ASP A 1 224 ? 8.635 13.035 20.595 1.00 79.12 224 ASP A C 1
ATOM 1818 O O . ASP A 1 224 ? 8.892 12.840 21.782 1.00 79.12 224 ASP A O 1
ATOM 1822 N N . ASN A 1 225 ? 7.384 13.187 20.146 1.00 81.81 225 ASN A N 1
ATOM 1823 C CA . ASN A 1 225 ? 6.184 13.165 20.978 1.00 81.81 225 ASN A CA 1
ATOM 1824 C C . ASN A 1 225 ? 5.612 11.745 21.135 1.00 81.81 225 ASN A C 1
ATOM 1826 O O . ASN A 1 225 ? 4.551 11.566 21.724 1.00 81.81 225 ASN A O 1
ATOM 1830 N N . GLY A 1 226 ? 6.278 10.717 20.603 1.00 83.06 226 GLY A N 1
ATOM 1831 C CA . GLY A 1 226 ? 5.794 9.339 20.637 1.00 83.06 226 GLY A CA 1
ATOM 1832 C C . GLY A 1 226 ? 4.683 9.045 19.624 1.00 83.06 226 GLY A C 1
ATOM 1833 O O . GLY A 1 226 ? 4.155 7.928 19.618 1.00 83.06 226 GLY A O 1
ATOM 1834 N N . VAL A 1 227 ? 4.338 9.991 18.748 1.00 86.06 227 VAL A N 1
ATOM 1835 C CA . VAL A 1 227 ? 3.285 9.837 17.739 1.00 86.06 227 VAL A CA 1
ATOM 1836 C C . VAL A 1 227 ? 3.766 8.869 16.665 1.00 86.06 227 VAL A C 1
ATOM 1838 O O . VAL A 1 227 ? 4.858 9.012 16.116 1.00 86.06 227 VAL A O 1
ATOM 1841 N N . LEU A 1 228 ? 2.967 7.840 16.382 1.00 86.56 228 LEU A N 1
ATOM 1842 C CA . LEU A 1 228 ? 3.301 6.804 15.411 1.00 86.56 228 LEU A CA 1
ATOM 1843 C C . LEU A 1 228 ? 3.221 7.351 13.982 1.00 86.56 228 LEU A C 1
ATOM 1845 O O . LEU A 1 228 ? 2.166 7.752 13.512 1.00 86.56 228 LEU A O 1
ATOM 1849 N N . ALA A 1 229 ? 4.326 7.291 13.253 1.00 83.06 229 ALA A N 1
ATOM 1850 C CA . ALA A 1 229 ? 4.392 7.644 11.848 1.00 83.06 229 ALA A CA 1
ATOM 1851 C C . ALA A 1 229 ? 3.407 6.822 11.004 1.00 83.06 229 ALA A C 1
ATOM 1853 O O . ALA A 1 229 ? 3.130 5.650 11.279 1.00 83.06 229 ALA A O 1
ATOM 1854 N N . GLU A 1 230 ? 2.951 7.438 9.915 1.00 85.44 230 GLU A N 1
ATOM 1855 C CA . GLU A 1 230 ? 2.119 6.793 8.905 1.00 85.44 230 GLU A CA 1
ATOM 1856 C C . GLU A 1 230 ? 2.737 5.471 8.442 1.00 85.44 230 GLU A C 1
ATOM 1858 O O . GLU A 1 230 ? 3.948 5.352 8.198 1.00 85.44 230 GLU A O 1
ATOM 1863 N N . PHE A 1 231 ? 1.889 4.463 8.280 1.00 84.50 231 PHE A N 1
ATOM 1864 C CA . PHE A 1 231 ? 2.325 3.124 7.921 1.00 84.50 231 PHE A CA 1
ATOM 1865 C C . PHE A 1 231 ? 1.391 2.489 6.902 1.00 84.50 231 PHE A C 1
ATOM 1867 O O . PHE A 1 231 ? 0.264 2.928 6.684 1.00 84.50 231 PHE A O 1
ATOM 1874 N N . ARG A 1 232 ? 1.865 1.396 6.299 1.00 87.06 232 ARG A N 1
ATOM 1875 C CA . ARG A 1 232 ? 1.048 0.522 5.461 1.00 87.06 232 ARG A CA 1
ATOM 1876 C C . ARG A 1 232 ? 1.184 -0.927 5.884 1.00 87.06 232 ARG A C 1
ATOM 1878 O O . ARG A 1 232 ? 2.269 -1.373 6.261 1.00 87.06 232 ARG A O 1
ATOM 1885 N N . VAL A 1 233 ? 0.098 -1.669 5.749 1.00 90.25 233 VAL A N 1
ATOM 1886 C CA . VAL A 1 233 ? 0.060 -3.120 5.923 1.00 90.25 233 VAL A CA 1
ATOM 1887 C C . VAL A 1 233 ? -0.789 -3.741 4.828 1.00 90.25 233 VAL A C 1
ATOM 1889 O O . VAL A 1 233 ? -1.712 -3.123 4.312 1.00 90.25 233 VAL A O 1
ATOM 1892 N N . MET A 1 234 ? -0.476 -4.973 4.445 1.00 93.25 234 MET A N 1
ATOM 1893 C CA . MET A 1 234 ? -1.163 -5.626 3.337 1.00 93.25 234 MET A CA 1
ATOM 1894 C C . MET A 1 234 ? -1.139 -7.145 3.450 1.00 93.25 234 MET A C 1
ATOM 1896 O O . MET A 1 234 ? -0.365 -7.723 4.218 1.00 93.25 234 MET A O 1
ATOM 1900 N N . SER A 1 235 ? -1.946 -7.793 2.615 1.00 92.62 235 SER A N 1
ATOM 1901 C CA . SER A 1 235 ? -1.855 -9.232 2.367 1.00 92.62 235 SER A CA 1
ATOM 1902 C C . SER A 1 235 ? -0.553 -9.577 1.634 1.00 92.62 235 SER A C 1
ATOM 1904 O O . SER A 1 235 ? -0.214 -8.956 0.627 1.00 92.62 235 SER A O 1
ATOM 1906 N N . ARG A 1 236 ? 0.194 -10.562 2.148 1.00 85.81 236 ARG A N 1
ATOM 1907 C CA . ARG A 1 236 ? 1.567 -10.868 1.702 1.00 85.81 236 ARG A CA 1
ATOM 1908 C C . ARG A 1 236 ? 1.709 -12.150 0.881 1.00 85.81 236 ARG A C 1
ATOM 1910 O O . ARG A 1 236 ? 2.710 -12.279 0.185 1.00 85.81 236 ARG A O 1
ATOM 1917 N N . MET A 1 237 ? 0.744 -13.068 0.957 1.00 83.12 237 MET A N 1
ATOM 1918 C CA . MET A 1 237 ? 0.817 -14.382 0.311 1.00 83.12 237 MET A CA 1
ATOM 1919 C C . MET A 1 237 ? -0.428 -14.662 -0.550 1.00 83.12 237 MET A C 1
ATOM 1921 O O . MET A 1 237 ? -1.529 -14.673 0.001 1.00 83.12 237 MET A O 1
ATOM 1925 N N . PRO A 1 238 ? -0.263 -14.842 -1.877 1.00 87.00 238 PRO A N 1
ATOM 1926 C CA . PRO A 1 238 ? 0.914 -14.404 -2.645 1.00 87.00 238 PRO A CA 1
ATOM 1927 C C . PRO A 1 238 ? 1.079 -12.871 -2.534 1.00 87.00 238 PRO A C 1
ATOM 1929 O O . PRO A 1 238 ? 0.237 -12.199 -1.949 1.00 87.00 238 PRO A O 1
ATOM 1932 N N . GLY A 1 239 ? 2.149 -12.249 -3.032 1.00 90.44 239 GLY A N 1
ATOM 1933 C CA . GLY A 1 239 ? 2.248 -10.778 -2.965 1.00 90.44 239 GLY A CA 1
ATOM 1934 C C . GLY A 1 239 ? 1.136 -10.097 -3.783 1.00 90.44 239 GLY A C 1
ATOM 1935 O O . GLY A 1 239 ? 0.720 -10.639 -4.804 1.00 90.44 239 GLY A O 1
ATOM 1936 N N . LEU A 1 240 ? 0.647 -8.917 -3.375 1.00 91.94 240 LEU A N 1
ATOM 1937 C CA . LEU A 1 240 ? -0.394 -8.209 -4.149 1.00 91.94 240 LEU A CA 1
ATOM 1938 C C . LEU A 1 240 ? 0.042 -7.982 -5.609 1.00 91.94 240 LEU A C 1
ATOM 1940 O O . LEU A 1 240 ? 1.227 -7.751 -5.854 1.00 91.94 240 LEU A O 1
ATOM 1944 N N . GLY A 1 241 ? -0.884 -8.074 -6.557 1.00 90.69 241 GLY A N 1
ATOM 1945 C CA . GLY A 1 241 ? -0.675 -7.914 -7.998 1.00 90.69 241 GLY A CA 1
ATOM 1946 C C . GLY A 1 241 ? 0.004 -9.100 -8.693 1.00 90.69 241 GLY A C 1
ATOM 1947 O O . GLY A 1 241 ? 0.014 -9.158 -9.918 1.00 90.69 241 GLY A O 1
ATOM 1948 N N . SER A 1 242 ? 0.551 -10.066 -7.946 1.00 90.31 242 SER A N 1
ATOM 1949 C CA . SER A 1 242 ? 1.298 -11.189 -8.537 1.00 90.31 242 SER A CA 1
ATOM 1950 C C . SER A 1 242 ? 0.431 -12.148 -9.355 1.00 90.31 242 SER A C 1
ATOM 1952 O O . SER A 1 242 ? 0.917 -12.692 -10.342 1.00 90.31 242 SER A O 1
ATOM 1954 N N . GLY A 1 243 ? -0.846 -12.319 -8.992 1.00 87.94 243 GLY A N 1
ATOM 1955 C CA . GLY A 1 243 ? -1.763 -13.221 -9.697 1.00 87.94 243 GLY A CA 1
ATOM 1956 C C . GLY A 1 243 ? -1.954 -12.857 -11.172 1.00 87.94 243 GLY A C 1
ATOM 1957 O O . GLY A 1 243 ? -2.151 -13.738 -11.997 1.00 87.94 243 GLY A O 1
ATOM 1958 N N . ARG A 1 244 ? -1.800 -11.574 -11.526 1.00 88.38 244 ARG A N 1
ATOM 1959 C CA . ARG A 1 244 ? -1.933 -11.077 -12.905 1.00 88.38 244 ARG A CA 1
ATOM 1960 C C . ARG A 1 244 ? -0.637 -11.068 -13.706 1.00 88.38 244 ARG A C 1
ATOM 1962 O O . ARG A 1 244 ? -0.622 -10.646 -14.859 1.00 88.38 244 ARG A O 1
ATOM 1969 N N . MET A 1 245 ? 0.461 -11.562 -13.134 1.00 89.38 245 MET A N 1
ATOM 1970 C CA . MET A 1 245 ? 1.710 -11.703 -13.887 1.00 89.38 245 MET A CA 1
ATOM 1971 C C . MET A 1 245 ? 1.603 -12.766 -14.984 1.00 89.38 245 MET A C 1
ATOM 1973 O O . MET A 1 245 ? 2.253 -12.614 -16.012 1.00 89.38 245 MET A O 1
ATOM 1977 N N . PHE A 1 246 ? 0.742 -13.776 -14.828 1.00 87.00 246 PHE A N 1
ATOM 1978 C CA . PHE A 1 246 ? 0.472 -14.760 -15.883 1.00 87.00 246 PHE A CA 1
ATOM 1979 C C . PHE A 1 246 ? -0.149 -14.125 -17.133 1.00 87.00 246 PHE A C 1
ATOM 1981 O O . PHE A 1 246 ? 0.264 -14.438 -18.248 1.00 87.00 246 PHE A O 1
ATOM 1988 N N . ASP A 1 247 ? -1.062 -13.168 -16.960 1.00 87.25 247 ASP A N 1
ATOM 1989 C CA . ASP A 1 247 ? -1.659 -12.454 -18.092 1.00 87.25 247 ASP A CA 1
ATOM 1990 C C . ASP A 1 247 ? -0.616 -11.593 -18.811 1.00 87.25 247 ASP A C 1
ATOM 1992 O O . ASP A 1 247 ? -0.583 -11.536 -20.041 1.00 87.25 247 ASP A O 1
ATOM 1996 N N . LEU A 1 248 ? 0.298 -10.967 -18.056 1.00 84.88 248 LEU A N 1
ATOM 1997 C CA . LEU A 1 248 ? 1.434 -10.275 -18.659 1.00 84.88 248 LEU A CA 1
ATOM 1998 C C . LEU A 1 248 ? 2.306 -11.249 -19.451 1.00 84.88 248 LEU A C 1
ATOM 2000 O O . LEU A 1 248 ? 2.646 -10.939 -20.585 1.00 84.88 248 LEU A O 1
ATOM 2004 N N . VAL A 1 249 ? 2.630 -12.431 -18.917 1.00 86.50 249 VAL A N 1
ATOM 2005 C CA . VAL A 1 249 ? 3.395 -13.467 -19.640 1.00 86.50 249 VAL A CA 1
ATOM 2006 C C . VAL A 1 249 ? 2.715 -13.853 -20.953 1.00 86.50 249 VAL A C 1
ATOM 2008 O O . VAL A 1 249 ? 3.386 -13.943 -21.982 1.00 86.50 249 VAL A O 1
ATOM 2011 N N . ALA A 1 250 ? 1.394 -14.039 -20.951 1.00 85.94 250 ALA A N 1
ATOM 2012 C CA . ALA A 1 250 ? 0.637 -14.322 -22.168 1.00 85.94 250 ALA A CA 1
ATOM 2013 C C . ALA A 1 250 ? 0.757 -13.176 -23.191 1.00 85.94 250 ALA A C 1
ATOM 2015 O O . ALA A 1 250 ? 0.986 -13.425 -24.379 1.00 85.94 250 ALA A O 1
ATOM 2016 N N . LEU A 1 251 ? 0.698 -11.919 -22.735 1.00 80.19 251 LEU A N 1
ATOM 2017 C CA . LEU A 1 251 ? 0.949 -10.743 -23.576 1.00 80.19 251 LEU A CA 1
ATOM 2018 C C . LEU A 1 251 ? 2.389 -10.708 -24.117 1.00 80.19 251 LEU A C 1
ATOM 2020 O O . LEU A 1 251 ? 2.583 -10.406 -25.293 1.00 80.19 251 LEU A O 1
ATOM 2024 N N . TYR A 1 252 ? 3.395 -11.061 -23.309 1.00 78.50 252 TYR A N 1
ATOM 2025 C CA . TYR A 1 252 ? 4.791 -11.156 -23.766 1.00 78.50 252 TYR A CA 1
ATOM 2026 C C . TYR A 1 252 ? 4.958 -12.193 -24.873 1.00 78.50 252 TYR A C 1
ATOM 2028 O O . TYR A 1 252 ? 5.607 -11.915 -25.880 1.00 78.50 252 TYR A O 1
ATOM 2036 N N . LYS A 1 253 ? 4.369 -13.382 -24.703 1.00 79.00 253 LYS A N 1
ATOM 2037 C CA . LYS A 1 253 ? 4.475 -14.472 -25.682 1.00 79.00 253 LYS A CA 1
ATOM 2038 C C . LYS A 1 253 ? 3.777 -14.126 -27.000 1.00 79.00 253 LYS A C 1
ATOM 2040 O O . LYS A 1 253 ? 4.308 -14.411 -28.070 1.00 79.00 253 LYS A O 1
ATOM 2045 N N . SER A 1 254 ? 2.618 -13.475 -26.928 1.00 80.81 254 SER A N 1
ATOM 2046 C CA . SER A 1 254 ? 1.789 -13.167 -28.101 1.00 80.81 254 SER A CA 1
ATOM 2047 C C . SER A 1 254 ? 2.206 -11.900 -28.860 1.00 80.81 254 SER A C 1
ATOM 2049 O O . SER A 1 254 ? 1.925 -11.790 -30.051 1.00 80.81 254 SER A O 1
ATOM 2051 N N . ASN A 1 255 ? 2.922 -10.954 -28.240 1.00 78.56 255 ASN A N 1
ATOM 2052 C CA . ASN A 1 255 ? 3.211 -9.653 -28.852 1.00 78.56 255 ASN A CA 1
ATOM 2053 C C . ASN A 1 255 ? 4.675 -9.508 -29.323 1.00 78.56 255 ASN A C 1
ATOM 2055 O O . ASN A 1 255 ? 5.615 -9.480 -28.527 1.00 78.56 255 ASN A O 1
ATOM 2059 N N . ALA A 1 256 ? 4.876 -9.359 -30.637 1.00 76.38 256 ALA A N 1
ATOM 2060 C CA . ALA A 1 256 ? 6.202 -9.213 -31.251 1.00 76.38 256 ALA A CA 1
ATOM 2061 C C . ALA A 1 256 ? 6.961 -7.947 -30.801 1.00 76.38 256 ALA A C 1
ATOM 2063 O O . ALA A 1 256 ? 8.182 -7.985 -30.652 1.00 76.38 256 ALA A O 1
ATOM 2064 N N . ALA A 1 257 ? 6.260 -6.844 -30.512 1.00 69.62 257 ALA A N 1
ATOM 2065 C CA . ALA A 1 257 ? 6.891 -5.621 -30.014 1.00 69.62 257 ALA A CA 1
ATOM 2066 C C . ALA A 1 257 ? 7.469 -5.809 -28.601 1.00 69.62 257 ALA A C 1
ATOM 2068 O O . ALA A 1 257 ? 8.529 -5.270 -28.294 1.00 69.62 257 ALA A O 1
ATOM 2069 N N . PHE A 1 258 ? 6.819 -6.616 -27.757 1.00 67.12 258 PHE A N 1
ATOM 2070 C CA . PHE A 1 258 ? 7.334 -6.942 -26.423 1.00 67.12 258 PHE A CA 1
ATOM 2071 C C . PHE A 1 258 ? 8.552 -7.865 -26.476 1.00 67.12 258 PHE A C 1
ATOM 2073 O O . PHE A 1 258 ? 9.516 -7.639 -25.744 1.00 67.12 258 PHE A O 1
ATOM 2080 N N . ARG A 1 259 ? 8.553 -8.852 -27.381 1.00 71.25 259 ARG A N 1
ATOM 2081 C CA . ARG A 1 259 ? 9.733 -9.697 -27.636 1.00 71.25 259 ARG A CA 1
ATOM 2082 C C . ARG A 1 259 ? 10.937 -8.870 -28.088 1.00 71.25 259 ARG A C 1
ATOM 2084 O O . ARG A 1 259 ? 12.040 -9.105 -27.605 1.00 71.25 259 ARG A O 1
ATOM 2091 N N . LYS A 1 260 ? 10.706 -7.849 -28.923 1.00 72.06 260 LYS A N 1
ATOM 2092 C CA . LYS A 1 260 ? 11.747 -6.906 -29.357 1.00 72.06 260 LYS A CA 1
ATOM 2093 C C . LYS A 1 260 ? 12.367 -6.131 -28.189 1.00 72.06 260 LYS A C 1
ATOM 2095 O O . LYS A 1 260 ? 13.581 -5.962 -28.159 1.00 72.06 260 LYS A O 1
ATOM 2100 N N . VAL A 1 261 ? 11.564 -5.692 -27.215 1.00 68.38 261 VAL A N 1
ATOM 2101 C CA . VAL A 1 261 ? 12.090 -5.015 -26.014 1.00 68.38 261 VAL A CA 1
ATOM 2102 C C . VAL A 1 261 ? 12.987 -5.960 -25.224 1.00 68.38 261 VAL A C 1
ATOM 2104 O O . VAL A 1 261 ? 14.119 -5.595 -24.939 1.00 68.38 261 VAL A O 1
ATOM 2107 N N . LEU A 1 262 ? 12.536 -7.190 -24.951 1.00 69.62 262 LEU A N 1
ATOM 2108 C CA . LEU A 1 262 ? 13.342 -8.174 -24.222 1.00 69.62 262 LEU A CA 1
ATOM 2109 C C . LEU A 1 262 ? 14.667 -8.481 -24.938 1.00 69.62 262 LEU A C 1
ATOM 2111 O O . LEU A 1 262 ? 15.703 -8.537 -24.283 1.00 69.62 262 LEU A O 1
ATOM 2115 N N . SER A 1 263 ? 14.655 -8.622 -26.269 1.00 69.62 263 SER A N 1
ATOM 2116 C CA . SER A 1 263 ? 15.885 -8.843 -27.043 1.00 69.62 263 SER A CA 1
ATOM 2117 C C . SER A 1 263 ? 16.830 -7.639 -27.036 1.00 69.62 263 SER A C 1
ATOM 2119 O O . SER A 1 263 ? 18.033 -7.816 -27.165 1.00 69.62 263 SER A O 1
ATOM 2121 N N . GLN A 1 264 ? 16.299 -6.420 -26.902 1.00 68.19 264 GLN A N 1
ATOM 2122 C CA . GLN A 1 264 ? 17.098 -5.191 -26.884 1.00 68.19 264 GLN A CA 1
ATOM 2123 C C . GLN A 1 264 ? 17.665 -4.879 -25.495 1.00 68.19 264 GLN A C 1
ATOM 2125 O O . GLN A 1 264 ? 18.795 -4.417 -25.394 1.00 68.19 264 GLN A O 1
ATOM 2130 N N . THR A 1 265 ? 16.892 -5.104 -24.429 1.00 66.50 265 THR A N 1
ATOM 2131 C CA . THR A 1 265 ? 17.277 -4.726 -23.059 1.00 66.50 265 THR A CA 1
ATOM 2132 C C . THR A 1 265 ? 17.834 -5.882 -22.236 1.00 66.50 265 THR A C 1
ATOM 2134 O O . THR A 1 265 ? 18.396 -5.639 -21.172 1.00 66.50 265 THR A O 1
ATOM 2137 N N . GLY A 1 266 ? 17.644 -7.133 -22.669 1.00 72.38 266 GLY A N 1
ATOM 2138 C CA . GLY A 1 266 ? 18.057 -8.330 -21.925 1.00 72.38 266 GLY A CA 1
ATOM 2139 C C . GLY A 1 266 ? 17.321 -8.535 -20.592 1.00 72.38 266 GLY A C 1
ATOM 2140 O O . GLY A 1 266 ? 17.734 -9.356 -19.781 1.00 72.38 266 GLY A O 1
ATOM 2141 N N . ASP A 1 267 ? 16.254 -7.774 -20.336 1.00 76.31 267 ASP A N 1
ATOM 2142 C CA . ASP A 1 267 ? 15.485 -7.796 -19.089 1.00 76.31 267 ASP A CA 1
ATOM 2143 C C . ASP A 1 267 ? 14.023 -7.397 -19.339 1.00 76.31 267 ASP A C 1
ATOM 2145 O O . ASP A 1 267 ? 13.696 -6.738 -20.329 1.00 76.31 267 ASP A O 1
ATOM 2149 N N . VAL A 1 268 ? 13.134 -7.748 -18.408 1.00 79.25 268 VAL A N 1
ATOM 2150 C CA . VAL A 1 268 ? 11.728 -7.334 -18.440 1.00 79.25 268 VAL A CA 1
ATOM 2151 C C . VAL A 1 268 ? 11.598 -5.813 -18.229 1.00 79.25 268 VAL A C 1
ATOM 2153 O O . VAL A 1 268 ? 12.260 -5.241 -17.349 1.00 79.25 268 VAL A O 1
ATOM 2156 N N . PRO A 1 269 ? 10.723 -5.120 -18.979 1.00 79.38 269 PRO A N 1
ATOM 2157 C CA . PRO A 1 269 ? 10.539 -3.680 -18.847 1.00 79.38 269 PRO A CA 1
ATOM 2158 C C . PRO A 1 269 ? 9.976 -3.300 -17.472 1.00 79.38 269 PRO A C 1
ATOM 2160 O O . PRO A 1 269 ? 9.148 -3.994 -16.885 1.00 79.38 269 PRO A O 1
ATOM 2163 N N . GLY A 1 270 ? 10.410 -2.148 -16.954 1.00 78.00 270 GLY A N 1
ATOM 2164 C CA . GLY A 1 270 ? 9.873 -1.576 -15.713 1.00 78.00 270 GLY A CA 1
ATOM 2165 C C . GLY A 1 270 ? 8.531 -0.859 -15.889 1.00 78.00 270 GLY A C 1
ATOM 2166 O O . GLY A 1 270 ? 7.860 -0.564 -14.903 1.00 78.00 270 GLY A O 1
ATOM 2167 N N . ILE A 1 271 ? 8.133 -0.566 -17.129 1.00 81.81 271 ILE A N 1
ATOM 2168 C CA . ILE A 1 271 ? 6.876 0.107 -17.460 1.00 81.81 271 ILE A CA 1
ATOM 2169 C C . ILE A 1 271 ? 6.198 -0.666 -18.588 1.00 81.81 271 ILE A C 1
ATOM 2171 O O . ILE A 1 271 ? 6.810 -0.925 -19.620 1.00 81.81 271 ILE A O 1
ATOM 2175 N N . VAL A 1 272 ? 4.929 -1.014 -18.398 1.00 80.75 272 VAL A N 1
ATOM 2176 C CA . VAL A 1 272 ? 4.126 -1.785 -19.353 1.00 80.75 272 VAL A CA 1
ATOM 2177 C C . VAL A 1 272 ? 2.819 -1.045 -19.605 1.00 80.75 272 VAL A C 1
ATOM 2179 O O . VAL A 1 272 ? 2.115 -0.693 -18.661 1.00 80.75 272 VAL A O 1
ATOM 2182 N N . ARG A 1 273 ? 2.457 -0.820 -20.873 1.00 82.19 273 ARG A N 1
ATOM 2183 C CA . ARG A 1 273 ? 1.133 -0.291 -21.231 1.00 82.19 273 ARG A CA 1
ATOM 2184 C C . ARG A 1 273 ? 0.226 -1.441 -21.657 1.00 82.19 273 ARG A C 1
ATOM 2186 O O . ARG A 1 273 ? 0.461 -2.050 -22.693 1.00 82.19 273 ARG A O 1
ATOM 2193 N N . CYS A 1 274 ? -0.797 -1.731 -20.863 1.00 80.81 274 CYS A N 1
ATOM 2194 C CA . CYS A 1 274 ? -1.764 -2.802 -21.121 1.00 80.81 274 CYS A CA 1
ATOM 2195 C C . CYS A 1 274 ? -3.119 -2.460 -20.485 1.00 80.81 274 CYS A C 1
ATOM 2197 O O . CYS A 1 274 ? -3.190 -1.633 -19.575 1.00 80.81 274 CYS A O 1
ATOM 2199 N N . TRP A 1 275 ? -4.204 -3.032 -21.018 1.00 79.88 275 TRP A N 1
ATOM 2200 C CA . TRP A 1 275 ? -5.581 -2.798 -20.545 1.00 79.88 275 TRP A CA 1
ATOM 2201 C C . TRP A 1 275 ? -5.949 -1.308 -20.397 1.00 79.88 275 TRP A C 1
ATOM 2203 O O . TRP A 1 275 ? -6.574 -0.888 -19.426 1.00 79.88 275 TRP A O 1
ATOM 2213 N N . GLY A 1 276 ? -5.483 -0.474 -21.335 1.00 80.19 276 GLY A N 1
ATOM 2214 C CA . GLY A 1 276 ? -5.710 0.977 -21.323 1.00 80.19 276 GLY A CA 1
ATOM 2215 C C . GLY A 1 276 ? -4.949 1.753 -20.237 1.00 80.19 276 GLY A C 1
ATOM 2216 O O . GLY A 1 276 ? -5.163 2.955 -20.092 1.00 80.19 276 GLY A O 1
ATOM 2217 N N . ARG A 1 277 ? -4.049 1.108 -19.483 1.00 81.06 277 ARG A N 1
ATOM 2218 C CA . ARG A 1 277 ? -3.325 1.697 -18.347 1.00 81.06 277 ARG A CA 1
ATOM 2219 C C . ARG A 1 277 ? -1.814 1.595 -18.528 1.00 81.06 277 ARG A C 1
ATOM 2221 O O . ARG A 1 277 ? -1.306 0.709 -19.211 1.00 81.06 277 ARG A O 1
ATOM 2228 N N . THR A 1 278 ? -1.094 2.508 -17.885 1.00 84.38 278 THR A N 1
ATOM 2229 C CA . THR A 1 278 ? 0.364 2.436 -17.737 1.00 84.38 278 THR A CA 1
ATOM 2230 C C . THR A 1 278 ? 0.679 1.830 -16.376 1.00 84.38 278 THR A C 1
ATOM 2232 O O . THR A 1 278 ? 0.361 2.428 -15.349 1.00 84.38 278 THR A O 1
ATOM 2235 N N . LEU A 1 279 ? 1.291 0.649 -16.373 1.00 85.25 279 LEU A N 1
ATOM 2236 C CA . LEU A 1 279 ? 1.712 -0.075 -15.181 1.00 85.25 279 LEU A CA 1
ATOM 2237 C C . LEU A 1 279 ? 3.208 0.123 -14.952 1.00 85.25 279 LEU A C 1
ATOM 2239 O O . LEU A 1 279 ? 4.018 -0.126 -15.839 1.00 85.25 279 LEU A O 1
ATOM 2243 N N . PHE A 1 280 ? 3.566 0.542 -13.746 1.00 87.31 280 PHE A N 1
ATOM 2244 C CA . PHE A 1 280 ? 4.934 0.654 -13.256 1.00 87.31 280 PHE A CA 1
ATOM 2245 C C . PHE A 1 280 ? 5.230 -0.584 -12.412 1.00 87.31 280 PHE A C 1
ATOM 2247 O O . PHE A 1 280 ? 4.682 -0.741 -11.319 1.00 87.31 280 PHE A O 1
ATOM 2254 N N . LEU A 1 281 ? 6.056 -1.484 -12.936 1.00 84.00 281 LEU A N 1
ATOM 2255 C CA . LEU A 1 281 ? 6.402 -2.728 -12.265 1.00 84.00 281 LEU A CA 1
ATOM 2256 C C . LEU A 1 281 ? 7.484 -2.454 -11.221 1.00 84.00 281 LEU A C 1
ATOM 2258 O O . LEU A 1 281 ? 8.607 -2.065 -11.548 1.00 84.00 281 LEU A O 1
ATOM 2262 N N . ASP A 1 282 ? 7.130 -2.664 -9.953 1.00 82.75 282 ASP A N 1
ATOM 2263 C CA . ASP A 1 282 ? 8.087 -2.609 -8.855 1.00 82.75 282 ASP A CA 1
ATOM 2264 C C . ASP A 1 282 ? 9.085 -3.779 -8.937 1.00 82.75 282 ASP A C 1
ATOM 2266 O O . ASP A 1 282 ? 8.946 -4.709 -9.738 1.00 82.75 282 ASP A O 1
ATOM 2270 N N . ARG A 1 283 ? 10.113 -3.755 -8.083 1.00 79.44 283 ARG A N 1
ATOM 2271 C CA . ARG A 1 283 ? 11.118 -4.831 -8.035 1.00 79.44 283 ARG A CA 1
ATOM 2272 C C . ARG A 1 283 ? 10.482 -6.214 -7.844 1.00 79.44 283 ARG A C 1
ATOM 2274 O O . ARG A 1 283 ? 10.970 -7.180 -8.419 1.00 79.44 283 ARG A O 1
ATOM 2281 N N . PHE A 1 284 ? 9.420 -6.308 -7.045 1.00 85.38 284 PHE A N 1
ATOM 2282 C CA . PHE A 1 284 ? 8.740 -7.569 -6.766 1.00 85.38 284 PHE A CA 1
ATOM 2283 C C . PHE A 1 284 ? 8.030 -8.111 -8.015 1.00 85.38 284 PHE A C 1
ATOM 2285 O O . PHE A 1 284 ? 8.239 -9.266 -8.368 1.00 85.38 284 PHE A O 1
ATOM 2292 N N . LEU A 1 285 ? 7.247 -7.286 -8.713 1.00 86.31 285 LEU A N 1
ATOM 2293 C CA . LEU A 1 285 ? 6.542 -7.678 -9.934 1.00 86.31 285 LEU A CA 1
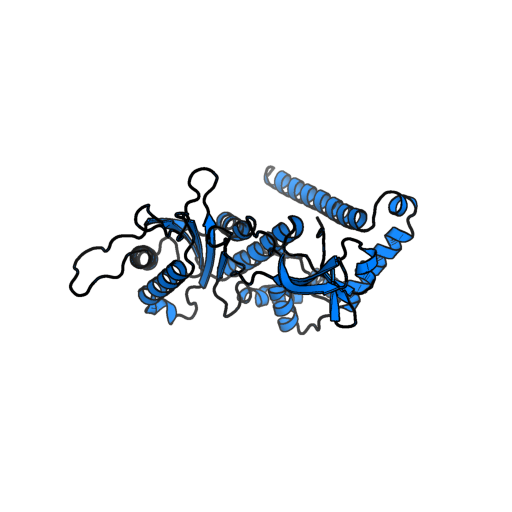ATOM 2294 C C . LEU A 1 285 ? 7.516 -7.978 -11.076 1.00 86.31 285 LEU A C 1
ATOM 2296 O O . LEU A 1 285 ? 7.325 -8.963 -11.782 1.00 86.31 285 LEU A O 1
ATOM 2300 N N . LYS A 1 286 ? 8.597 -7.196 -11.218 1.00 85.19 286 LYS A N 1
ATOM 2301 C CA . LYS A 1 286 ? 9.672 -7.498 -12.177 1.00 85.19 286 LYS A CA 1
ATOM 2302 C C . LYS A 1 286 ? 10.301 -8.862 -11.904 1.00 85.19 286 LYS A C 1
ATOM 2304 O O . LYS A 1 286 ? 10.419 -9.662 -12.821 1.00 85.19 286 LYS A O 1
ATOM 2309 N N . ASN A 1 287 ? 10.683 -9.137 -10.654 1.00 80.94 287 ASN A N 1
ATOM 2310 C CA . ASN A 1 287 ? 11.232 -10.441 -10.275 1.00 80.94 287 ASN A CA 1
ATOM 2311 C C . ASN A 1 287 ? 10.235 -11.562 -10.562 1.00 80.94 287 ASN A C 1
ATOM 2313 O O . ASN A 1 287 ? 10.611 -12.568 -11.150 1.00 80.94 287 ASN A O 1
ATOM 2317 N N . LYS A 1 288 ? 8.955 -11.359 -10.230 1.00 86.62 288 LYS A N 1
ATOM 2318 C CA . LYS A 1 288 ? 7.942 -12.380 -10.477 1.00 86.62 288 LYS A CA 1
ATOM 2319 C C . LYS A 1 288 ? 7.754 -12.663 -11.964 1.00 86.62 288 LYS A C 1
ATOM 2321 O O . LYS A 1 288 ? 7.592 -13.810 -12.358 1.00 86.62 288 LYS A O 1
ATOM 2326 N N . LEU A 1 289 ? 7.790 -11.624 -12.789 1.00 87.75 289 LEU A N 1
ATOM 2327 C CA . LEU A 1 289 ? 7.700 -11.757 -14.234 1.00 87.75 289 LEU A CA 1
ATOM 2328 C C . LEU A 1 289 ? 8.936 -12.452 -14.828 1.00 87.75 289 LEU A C 1
ATOM 2330 O O . LEU A 1 289 ? 8.777 -13.291 -15.707 1.00 87.75 289 LEU A O 1
ATOM 2334 N N . ARG A 1 290 ? 10.141 -12.153 -14.325 1.00 85.44 290 ARG A N 1
ATOM 2335 C CA . ARG A 1 290 ? 11.378 -12.862 -14.698 1.00 85.44 290 ARG A CA 1
ATOM 2336 C C . ARG A 1 290 ? 11.301 -14.348 -14.388 1.00 85.44 290 ARG A C 1
ATOM 2338 O O . ARG A 1 290 ? 11.557 -15.145 -15.279 1.00 85.44 290 ARG A O 1
ATOM 2345 N N . GLU A 1 291 ? 10.884 -14.701 -13.169 1.00 87.75 291 GLU A N 1
ATOM 2346 C CA . GLU A 1 291 ? 10.669 -16.096 -12.760 1.00 87.75 291 GLU A CA 1
ATOM 2347 C C . GLU A 1 291 ? 9.728 -16.814 -13.738 1.00 87.75 291 GLU A C 1
ATOM 2349 O O . GLU A 1 291 ? 10.041 -17.894 -14.223 1.00 87.75 291 GLU A O 1
ATOM 2354 N N . LEU A 1 292 ? 8.589 -16.199 -14.076 1.00 88.50 292 LEU A N 1
ATOM 2355 C CA . LEU A 1 292 ? 7.594 -16.812 -14.962 1.00 88.50 292 LEU A CA 1
ATOM 2356 C C . LEU A 1 292 ? 8.034 -16.912 -16.431 1.00 88.50 292 LEU A C 1
ATOM 2358 O O . LEU A 1 292 ? 7.496 -17.732 -17.174 1.00 88.50 292 LEU A O 1
ATOM 2362 N N . LEU A 1 293 ? 8.965 -16.061 -16.864 1.00 86.50 293 LEU A N 1
ATOM 2363 C CA . LEU A 1 293 ? 9.539 -16.074 -18.212 1.00 86.50 293 LEU A CA 1
ATOM 2364 C C . LEU A 1 293 ? 10.868 -16.837 -18.289 1.00 86.50 293 LEU A C 1
ATOM 2366 O O . LEU A 1 293 ? 11.414 -16.950 -19.382 1.00 86.50 293 LEU A O 1
ATOM 2370 N N . ASN A 1 294 ? 11.371 -17.349 -17.162 1.00 86.38 294 ASN A N 1
ATOM 2371 C CA . ASN A 1 294 ? 12.691 -17.963 -17.041 1.00 86.38 294 ASN A CA 1
ATOM 2372 C C . ASN A 1 294 ? 13.833 -17.046 -17.535 1.00 86.38 294 ASN A C 1
ATOM 2374 O O . ASN A 1 294 ? 14.695 -17.460 -18.305 1.00 86.38 294 ASN A O 1
ATOM 2378 N N . ILE A 1 295 ? 13.797 -15.770 -17.133 1.00 81.06 295 ILE A N 1
ATOM 2379 C CA . ILE A 1 295 ? 14.815 -14.764 -17.474 1.00 81.06 295 ILE A CA 1
ATOM 2380 C C . ILE A 1 295 ? 15.729 -14.540 -16.269 1.00 81.06 295 ILE A C 1
ATOM 2382 O O . ILE A 1 295 ? 15.284 -14.042 -15.232 1.00 81.06 295 ILE A O 1
ATOM 2386 N N . GLU A 1 296 ? 17.017 -14.826 -16.433 1.00 74.75 296 GLU A N 1
ATOM 2387 C CA . GLU A 1 296 ? 18.051 -14.450 -15.468 1.00 74.75 296 GLU A CA 1
ATOM 2388 C C . GLU A 1 296 ? 18.234 -12.919 -15.449 1.00 74.75 296 GLU A C 1
ATOM 2390 O O . GLU A 1 296 ? 18.309 -12.291 -16.510 1.00 74.75 296 GLU A O 1
ATOM 2395 N N . PRO A 1 297 ? 18.296 -12.266 -14.273 1.00 63.59 297 PRO A N 1
ATOM 2396 C CA . PRO A 1 297 ? 18.606 -10.844 -14.205 1.00 63.59 297 PRO A CA 1
ATOM 2397 C C . PRO A 1 297 ? 19.975 -10.566 -14.841 1.00 63.59 297 PRO A C 1
ATOM 2399 O O . PRO A 1 297 ? 20.966 -11.168 -14.441 1.00 63.59 297 PRO A O 1
ATOM 2402 N N . ASN A 1 298 ? 20.048 -9.598 -15.759 1.00 65.69 298 ASN A N 1
ATOM 2403 C CA . ASN A 1 298 ? 21.310 -9.127 -16.334 1.00 65.69 298 ASN A CA 1
ATOM 2404 C C . ASN A 1 298 ? 21.646 -7.703 -15.836 1.00 65.69 298 ASN A C 1
ATOM 2406 O O . ASN A 1 298 ? 21.191 -6.719 -16.427 1.00 65.69 298 ASN A O 1
ATOM 2410 N N . PRO A 1 299 ? 22.428 -7.551 -14.747 1.00 58.81 299 PRO A N 1
ATOM 2411 C CA . PRO A 1 299 ? 22.887 -6.245 -14.277 1.00 58.81 299 PRO A CA 1
ATOM 2412 C C . PRO A 1 299 ? 23.757 -5.502 -15.300 1.00 58.81 299 PRO A C 1
ATOM 2414 O O . PRO A 1 299 ? 23.716 -4.274 -15.342 1.00 58.81 299 PRO A O 1
ATOM 2417 N N . GLU A 1 300 ? 24.515 -6.222 -16.135 1.00 59.78 300 GLU A N 1
ATOM 2418 C CA . GLU A 1 300 ? 25.452 -5.636 -17.104 1.00 59.78 300 GLU A CA 1
ATOM 2419 C C . GLU A 1 300 ? 24.747 -4.849 -18.208 1.00 59.78 300 GLU A C 1
ATOM 2421 O O . GLU A 1 300 ? 25.229 -3.786 -18.588 1.00 59.78 300 GLU A O 1
ATOM 2426 N N . ALA A 1 301 ? 23.565 -5.280 -18.657 1.00 55.25 301 ALA A N 1
ATOM 2427 C CA . ALA A 1 301 ? 22.784 -4.536 -19.650 1.00 55.25 301 ALA A CA 1
ATOM 2428 C C . ALA A 1 301 ? 22.343 -3.150 -19.137 1.00 55.25 301 ALA A C 1
ATOM 2430 O O . ALA A 1 301 ? 22.416 -2.158 -19.861 1.00 55.25 301 ALA A O 1
ATOM 2431 N N . TYR A 1 302 ? 21.950 -3.056 -17.861 1.00 55.25 302 TYR A N 1
ATOM 2432 C CA . TYR A 1 302 ? 21.621 -1.774 -17.228 1.00 55.25 302 TYR A CA 1
ATOM 2433 C C . TYR A 1 302 ? 22.858 -0.876 -17.089 1.00 55.25 302 TYR A C 1
ATOM 2435 O O . TYR A 1 302 ? 22.790 0.325 -17.345 1.00 55.25 302 TYR A O 1
ATOM 2443 N N . TYR A 1 303 ? 24.004 -1.454 -16.722 1.00 57.78 303 TYR A N 1
ATOM 2444 C CA . TYR A 1 303 ? 25.258 -0.709 -16.658 1.00 57.78 303 TYR A CA 1
ATOM 2445 C C . TYR A 1 303 ? 25.729 -0.219 -18.022 1.00 57.78 303 TYR A C 1
ATOM 2447 O O . TYR A 1 303 ? 26.248 0.891 -18.106 1.00 57.78 303 TYR A O 1
ATOM 2455 N N . ALA A 1 304 ? 25.568 -1.025 -19.069 1.00 59.38 304 ALA A N 1
ATOM 2456 C CA . ALA A 1 304 ? 25.936 -0.659 -20.428 1.00 59.38 304 ALA A CA 1
ATOM 2457 C C . ALA A 1 304 ? 25.127 0.552 -20.917 1.00 59.38 304 ALA A C 1
ATOM 2459 O O . ALA A 1 304 ? 25.717 1.492 -21.442 1.00 59.38 304 ALA A O 1
ATOM 2460 N N . ASP A 1 305 ? 23.817 0.582 -20.656 1.00 58.56 305 ASP A N 1
ATOM 2461 C CA . ASP A 1 305 ? 22.939 1.707 -21.007 1.00 58.56 305 ASP A CA 1
ATOM 2462 C C . ASP A 1 305 ? 23.319 3.001 -20.262 1.00 58.56 305 ASP A C 1
ATOM 2464 O O . ASP A 1 305 ? 23.543 4.042 -20.882 1.00 58.56 305 ASP A O 1
ATOM 2468 N N . VAL A 1 306 ? 23.493 2.932 -18.935 1.00 57.38 306 VAL A N 1
ATOM 2469 C CA . VAL A 1 306 ? 23.913 4.096 -18.129 1.00 57.38 306 VAL A CA 1
ATOM 2470 C C . VAL A 1 306 ? 25.310 4.584 -18.533 1.00 57.38 306 VAL A C 1
ATOM 2472 O O . VAL A 1 306 ? 25.541 5.791 -18.591 1.00 57.38 306 VAL A O 1
ATOM 2475 N N . ARG A 1 307 ? 26.243 3.669 -18.842 1.00 62.44 307 ARG A N 1
ATOM 2476 C CA . ARG A 1 307 ? 27.587 4.013 -19.341 1.00 62.44 307 ARG A CA 1
ATOM 2477 C C . ARG A 1 307 ? 27.522 4.679 -20.712 1.00 62.44 307 ARG A C 1
ATOM 2479 O O . ARG A 1 307 ? 28.194 5.685 -20.895 1.00 62.44 307 ARG A O 1
ATOM 2486 N N . SER A 1 308 ? 26.718 4.162 -21.641 1.00 62.56 308 SER A N 1
ATOM 2487 C CA . SER A 1 308 ? 26.549 4.761 -22.971 1.00 62.56 308 SER A CA 1
ATOM 2488 C C . SER A 1 308 ? 26.050 6.199 -22.859 1.00 62.56 308 SER A C 1
ATOM 2490 O O . SER A 1 308 ? 26.692 7.104 -23.376 1.00 62.56 308 SER A O 1
ATOM 2492 N N . GLN A 1 309 ? 24.987 6.431 -22.081 1.00 63.06 309 GLN A N 1
ATOM 2493 C CA . GLN A 1 309 ? 24.441 7.776 -21.866 1.00 63.06 309 GLN A CA 1
ATOM 2494 C C . GLN A 1 309 ? 25.450 8.716 -21.188 1.00 63.06 309 GLN A C 1
ATOM 2496 O O . GLN A 1 309 ? 25.475 9.910 -21.484 1.00 63.06 309 GLN A O 1
ATOM 2501 N N . PHE A 1 310 ? 26.301 8.191 -20.297 1.00 64.31 310 PHE A N 1
ATOM 2502 C CA . PHE A 1 310 ? 27.387 8.964 -19.692 1.00 64.31 310 PHE A CA 1
ATOM 2503 C C . PHE A 1 310 ? 28.440 9.378 -20.719 1.00 64.31 310 PHE A C 1
ATOM 2505 O O . PHE A 1 310 ? 28.866 10.530 -20.713 1.00 64.31 310 PHE A O 1
ATOM 2512 N N . PHE A 1 311 ? 28.851 8.467 -21.603 1.00 64.94 311 PHE A N 1
ATOM 2513 C CA . PHE A 1 311 ? 29.802 8.785 -22.665 1.00 64.94 311 PHE A CA 1
ATOM 2514 C C . PHE A 1 311 ? 29.208 9.750 -23.694 1.00 64.94 311 PHE A C 1
ATOM 2516 O O . PHE A 1 311 ? 29.897 10.682 -24.095 1.00 64.94 311 PHE A O 1
ATOM 2523 N N . ASP A 1 312 ? 27.932 9.604 -24.052 1.00 68.50 312 ASP A N 1
ATOM 2524 C CA . ASP A 1 312 ? 27.230 10.538 -24.943 1.00 68.50 312 ASP A CA 1
ATOM 2525 C C . ASP A 1 312 ? 27.168 11.953 -24.352 1.00 68.50 312 ASP A C 1
ATOM 2527 O O . ASP A 1 312 ? 27.383 12.939 -25.058 1.00 68.50 312 ASP A O 1
ATOM 2531 N N . TRP A 1 313 ? 26.914 12.064 -23.044 1.00 71.75 313 TRP A N 1
ATOM 2532 C CA . TRP A 1 313 ? 26.987 13.333 -22.323 1.00 71.75 313 TRP A CA 1
ATOM 2533 C C . TRP A 1 313 ? 28.413 13.888 -22.318 1.00 71.75 313 TRP A C 1
ATOM 2535 O O . TRP A 1 313 ? 28.620 15.033 -22.711 1.00 71.75 313 TRP A O 1
ATOM 2545 N N . LEU A 1 314 ? 29.400 13.078 -21.921 1.00 66.38 314 LEU A N 1
ATOM 2546 C CA . LEU A 1 314 ? 30.800 13.494 -21.811 1.00 66.38 314 LEU A CA 1
ATOM 2547 C C . LEU A 1 314 ? 31.346 14.006 -23.152 1.00 66.38 314 LEU A C 1
ATOM 2549 O O . LEU A 1 314 ? 32.008 15.040 -23.188 1.00 66.38 314 LEU A O 1
ATOM 2553 N N . ASN A 1 315 ? 31.009 13.317 -24.243 1.00 70.62 315 ASN A N 1
ATOM 2554 C CA . ASN A 1 315 ? 31.452 13.629 -25.600 1.00 70.62 315 ASN A CA 1
ATOM 2555 C C . ASN A 1 315 ? 30.658 14.769 -26.260 1.00 70.62 315 ASN A C 1
ATOM 2557 O O . ASN A 1 315 ? 30.955 15.133 -27.397 1.00 70.62 315 ASN A O 1
ATOM 2561 N N . ASN A 1 316 ? 29.670 15.351 -25.572 1.00 71.56 316 ASN A N 1
ATOM 2562 C CA . ASN A 1 316 ? 28.941 16.524 -26.039 1.00 71.56 316 ASN A CA 1
ATOM 2563 C C . ASN A 1 316 ? 29.334 17.767 -25.217 1.00 71.56 316 ASN A C 1
ATOM 2565 O O . ASN A 1 316 ? 28.631 18.116 -24.264 1.00 71.56 316 ASN A O 1
ATOM 2569 N N . PRO A 1 317 ? 30.435 18.461 -25.571 1.00 67.44 317 PRO A N 1
ATOM 2570 C CA . PRO A 1 317 ? 30.948 19.594 -24.798 1.00 67.44 317 PRO A CA 1
ATOM 2571 C C . PRO A 1 317 ? 29.929 20.738 -24.661 1.00 67.44 317 PRO A C 1
ATOM 2573 O O . PRO A 1 317 ? 29.873 21.392 -23.623 1.00 67.44 317 PRO A O 1
ATOM 2576 N N . GLY A 1 318 ? 29.041 20.937 -25.641 1.00 64.94 318 GLY A N 1
ATOM 2577 C CA . GLY A 1 318 ? 27.963 21.933 -25.551 1.00 64.94 318 GLY A CA 1
ATOM 2578 C C . GLY A 1 318 ? 26.923 21.644 -24.458 1.00 64.94 318 GLY A C 1
ATOM 2579 O O . GLY A 1 318 ? 26.189 22.543 -24.058 1.00 64.94 318 GLY A O 1
ATOM 2580 N N . ILE A 1 319 ? 26.864 20.405 -23.959 1.00 58.62 319 ILE A N 1
ATOM 2581 C CA . ILE A 1 319 ? 25.924 19.956 -22.928 1.00 58.62 319 ILE A CA 1
ATOM 2582 C C . ILE A 1 319 ? 26.647 19.668 -21.606 1.00 58.62 319 ILE A C 1
ATOM 2584 O O . ILE A 1 319 ? 26.167 20.095 -20.553 1.00 58.62 319 ILE A O 1
ATOM 2588 N N . SER A 1 320 ? 27.797 18.987 -21.632 1.00 49.53 320 SER A N 1
ATOM 2589 C CA . SER A 1 320 ? 28.529 18.587 -20.420 1.00 49.53 320 SER A CA 1
ATOM 2590 C C . SER A 1 320 ? 29.213 19.732 -19.679 1.00 49.53 320 SER A C 1
ATOM 2592 O O . SER A 1 320 ? 29.442 19.617 -18.475 1.00 49.53 320 SER A O 1
ATOM 2594 N N . HIS A 1 321 ? 29.482 20.855 -20.352 1.00 63.88 321 HIS A N 1
ATOM 2595 C CA . HIS A 1 321 ? 29.983 22.076 -19.710 1.00 63.88 321 HIS A CA 1
ATOM 2596 C C . HIS A 1 321 ? 28.880 22.934 -19.073 1.00 63.88 321 HIS A C 1
ATOM 2598 O O . HIS A 1 321 ? 29.179 23.773 -18.227 1.00 63.88 321 HIS A O 1
ATOM 2604 N N . VAL A 1 322 ? 27.618 22.731 -19.466 1.00 52.16 322 VAL A N 1
ATOM 2605 C CA . VAL A 1 322 ? 26.485 23.598 -19.087 1.00 52.16 322 VAL A CA 1
ATOM 2606 C C . VAL A 1 322 ? 25.523 22.899 -18.125 1.00 52.16 322 VAL A C 1
ATOM 2608 O O . VAL A 1 322 ? 24.859 23.548 -17.322 1.00 52.16 322 VAL A O 1
ATOM 2611 N N . THR A 1 323 ? 25.449 21.569 -18.185 1.00 51.75 323 THR A N 1
ATOM 2612 C CA . THR A 1 323 ? 24.560 20.749 -17.357 1.00 51.75 323 THR A CA 1
ATOM 2613 C C . THR A 1 323 ? 25.325 19.562 -16.800 1.00 51.75 323 THR A C 1
ATOM 2615 O O . THR A 1 323 ? 26.070 18.896 -17.526 1.00 51.75 323 THR A O 1
ATOM 2618 N N . ASP A 1 324 ? 25.147 19.271 -15.511 1.00 65.12 324 ASP A N 1
ATOM 2619 C CA . ASP A 1 324 ? 25.711 18.050 -14.953 1.00 65.12 324 ASP A CA 1
ATOM 2620 C C . ASP A 1 324 ? 25.007 16.809 -15.546 1.00 65.12 324 ASP A C 1
ATOM 2622 O O . ASP A 1 324 ? 23.897 16.883 -16.082 1.00 65.12 324 ASP A O 1
ATOM 2626 N N . PHE A 1 325 ? 25.659 15.642 -15.490 1.00 58.38 325 PHE A N 1
ATOM 2627 C CA . PHE A 1 325 ? 25.089 14.419 -16.070 1.00 58.38 325 PHE A CA 1
ATOM 2628 C C . PHE A 1 325 ? 23.731 14.048 -15.443 1.00 58.38 325 PHE A C 1
ATOM 2630 O O . PHE A 1 325 ? 22.913 13.378 -16.070 1.00 58.38 325 PHE A O 1
ATOM 2637 N N . TYR A 1 326 ? 23.465 14.487 -14.210 1.00 54.31 326 TYR A N 1
ATOM 2638 C CA . TYR A 1 326 ? 22.221 14.183 -13.516 1.00 54.31 326 TYR A CA 1
ATOM 2639 C C . TYR A 1 326 ? 21.080 14.963 -14.158 1.00 54.31 326 TYR A C 1
ATOM 2641 O O . TYR A 1 326 ? 20.071 14.371 -14.539 1.00 54.31 326 TYR A O 1
ATOM 2649 N N . ASP A 1 327 ? 21.265 16.267 -14.327 1.00 58.22 327 ASP A N 1
ATOM 2650 C CA . ASP A 1 327 ? 20.315 17.162 -14.965 1.00 58.22 327 ASP A CA 1
ATOM 2651 C C . ASP A 1 327 ? 20.139 16.813 -16.443 1.00 58.22 327 ASP A C 1
ATOM 2653 O O . ASP A 1 327 ? 19.012 16.817 -16.931 1.00 58.22 327 ASP A O 1
ATOM 2657 N N . TYR A 1 328 ? 21.196 16.375 -17.133 1.00 61.62 328 TYR A N 1
ATOM 2658 C CA . TYR A 1 328 ? 21.096 15.809 -18.481 1.00 61.62 328 TYR A CA 1
ATOM 2659 C C . TYR A 1 328 ? 20.159 14.591 -18.543 1.00 61.62 328 TYR A C 1
ATOM 2661 O O . TYR A 1 328 ? 19.233 14.561 -19.359 1.00 61.62 328 TYR A O 1
ATOM 2669 N N . LEU A 1 329 ? 20.339 13.612 -17.648 1.00 53.53 329 LEU A N 1
ATOM 2670 C CA . LEU A 1 329 ? 19.461 12.441 -17.569 1.00 53.53 329 LEU A CA 1
ATOM 2671 C C . LEU A 1 329 ? 18.023 12.830 -17.174 1.00 53.53 329 LEU A C 1
ATOM 2673 O O . LEU A 1 329 ? 17.059 12.299 -17.729 1.00 53.53 329 LEU A O 1
ATOM 2677 N N . VAL A 1 330 ? 17.851 13.781 -16.244 1.00 52.06 330 VAL A N 1
ATOM 2678 C CA . VAL A 1 330 ? 16.527 14.313 -15.875 1.00 52.06 330 VAL A CA 1
ATOM 2679 C C . VAL A 1 330 ? 15.860 14.988 -17.072 1.00 52.06 330 VAL A C 1
ATOM 2681 O O . VAL A 1 330 ? 14.677 14.748 -17.304 1.00 52.06 330 VAL A O 1
ATOM 2684 N N . HIS A 1 331 ? 16.593 15.795 -17.838 1.00 58.00 331 HIS A N 1
ATOM 2685 C CA . HIS A 1 331 ? 16.082 16.507 -19.005 1.00 58.00 331 HIS A CA 1
ATOM 2686 C C . HIS A 1 331 ? 15.6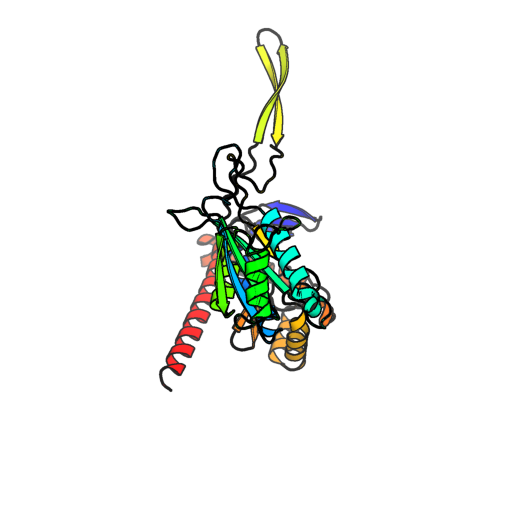94 15.562 -20.141 1.00 58.00 331 HIS A C 1
ATOM 2688 O O . HIS A 1 331 ? 14.644 15.769 -20.754 1.00 58.00 331 HIS A O 1
ATOM 2694 N N . GLN A 1 332 ? 16.467 14.503 -20.396 1.00 56.59 332 GLN A N 1
ATOM 2695 C CA . GLN A 1 332 ? 16.082 13.474 -21.366 1.00 56.59 332 GLN A CA 1
ATOM 2696 C C . GLN A 1 332 ? 14.765 12.787 -20.978 1.00 56.59 332 GLN A C 1
ATOM 2698 O O . GLN A 1 332 ? 13.878 12.608 -21.820 1.00 56.59 332 GLN A O 1
ATOM 2703 N N . ASP A 1 333 ? 14.595 12.458 -19.697 1.00 41.75 333 ASP A N 1
ATOM 2704 C CA . ASP A 1 333 ? 13.359 11.866 -19.183 1.00 41.75 333 ASP A CA 1
ATOM 2705 C C . ASP A 1 333 ? 12.182 12.854 -19.175 1.00 41.75 333 ASP A C 1
ATOM 2707 O O . ASP A 1 333 ? 11.051 12.467 -19.474 1.00 41.75 333 ASP A O 1
ATOM 2711 N N . ASP A 1 334 ? 12.420 14.131 -18.872 1.00 42.56 334 ASP A N 1
ATOM 2712 C CA . ASP A 1 334 ? 11.392 15.175 -18.867 1.00 42.56 334 ASP A CA 1
ATOM 2713 C C . ASP A 1 334 ? 10.924 15.524 -20.292 1.00 42.56 334 ASP A C 1
ATOM 2715 O O . ASP A 1 334 ? 9.733 15.764 -20.507 1.00 42.56 334 ASP A O 1
ATOM 2719 N N . GLN A 1 335 ? 11.813 15.475 -21.291 1.00 43.34 335 GLN A N 1
ATOM 2720 C CA . GLN A 1 335 ? 11.453 15.586 -22.711 1.00 43.34 335 GLN A CA 1
ATOM 2721 C C . GLN A 1 335 ? 10.606 14.392 -23.164 1.00 43.34 335 GLN A C 1
ATOM 2723 O O . GLN A 1 335 ? 9.530 14.578 -23.740 1.00 43.34 335 GLN A O 1
ATOM 2728 N N . ARG A 1 336 ? 11.014 13.162 -22.818 1.00 39.97 336 ARG A N 1
ATOM 2729 C CA . ARG A 1 336 ? 10.207 11.948 -23.052 1.00 39.97 336 ARG A CA 1
ATOM 2730 C C . ARG A 1 336 ? 8.847 12.030 -22.351 1.00 39.97 336 ARG A C 1
ATOM 2732 O O . ARG A 1 336 ? 7.834 11.596 -22.902 1.00 39.97 336 ARG A O 1
ATOM 2739 N N . PHE A 1 337 ? 8.792 12.624 -21.158 1.00 33.78 337 PHE A N 1
ATOM 2740 C CA . PHE A 1 337 ? 7.556 12.838 -20.408 1.00 33.78 337 PHE A CA 1
ATOM 2741 C C . PHE A 1 337 ? 6.643 13.886 -21.055 1.00 33.78 337 PHE A C 1
ATOM 2743 O O . PHE A 1 337 ? 5.447 13.624 -21.181 1.00 33.78 337 PHE A O 1
ATOM 2750 N N . LYS A 1 338 ? 7.174 15.029 -21.511 1.00 44.16 338 LYS A N 1
ATOM 2751 C CA . LYS A 1 338 ? 6.411 16.034 -22.274 1.00 44.16 338 LYS A CA 1
ATOM 2752 C C . LYS A 1 338 ? 5.829 15.433 -23.550 1.00 44.16 338 LYS A C 1
ATOM 2754 O O . LYS A 1 338 ? 4.628 15.527 -23.774 1.00 44.16 338 LYS A O 1
ATOM 2759 N N . GLN A 1 339 ? 6.638 14.696 -24.309 1.00 42.66 339 GLN A N 1
ATOM 2760 C CA . GLN A 1 339 ? 6.183 13.993 -25.511 1.00 42.66 339 GLN A CA 1
ATOM 2761 C C . GLN A 1 339 ? 5.072 12.975 -25.205 1.00 42.6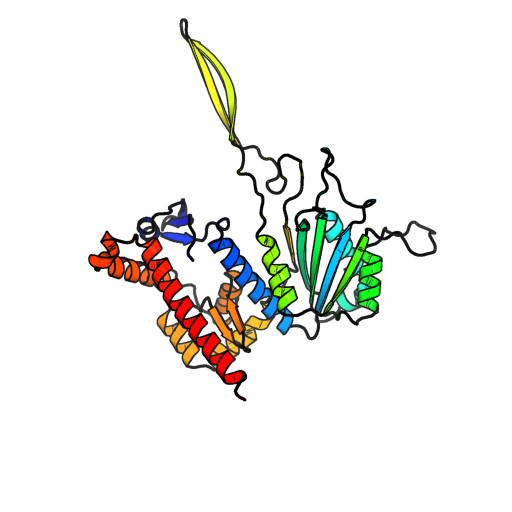6 339 GLN A C 1
ATOM 2763 O O . GLN A 1 339 ? 4.108 12.852 -25.963 1.00 42.66 339 GLN A O 1
ATOM 2768 N N . LEU A 1 340 ? 5.165 12.261 -24.078 1.00 33.69 340 LEU A N 1
ATOM 2769 C CA . LEU A 1 340 ? 4.124 11.337 -23.627 1.00 33.69 340 LEU A CA 1
ATOM 2770 C C . LEU A 1 340 ? 2.837 12.071 -23.208 1.00 33.69 340 LEU A C 1
ATOM 2772 O O . LEU A 1 340 ? 1.750 11.624 -23.574 1.00 33.69 340 LEU A O 1
ATOM 2776 N N . GLN A 1 341 ? 2.945 13.190 -22.484 1.00 37.00 341 GLN A N 1
ATOM 2777 C CA . GLN A 1 341 ? 1.814 14.047 -22.103 1.00 37.00 341 GLN A CA 1
ATOM 2778 C C . GLN A 1 341 ? 1.105 14.617 -23.332 1.00 37.00 341 GLN A C 1
ATOM 2780 O O . GLN A 1 341 ? -0.114 14.504 -23.440 1.00 37.00 341 GLN A O 1
ATOM 2785 N N . ASP A 1 342 ? 1.856 15.126 -24.305 1.00 43.06 342 ASP A N 1
ATOM 2786 C CA . ASP A 1 342 ? 1.306 15.653 -25.553 1.00 43.06 342 ASP A CA 1
ATOM 2787 C C . ASP A 1 342 ? 0.612 14.563 -26.368 1.00 43.06 342 ASP A C 1
ATOM 2789 O O . ASP A 1 342 ? -0.447 14.787 -26.955 1.00 43.06 342 ASP A O 1
ATOM 2793 N N . ARG A 1 343 ? 1.163 13.346 -26.374 1.00 45.53 343 ARG A N 1
ATOM 2794 C CA . ARG A 1 343 ? 0.550 12.197 -27.049 1.00 45.53 343 ARG A CA 1
ATOM 2795 C C . ARG A 1 343 ? -0.746 11.761 -26.364 1.00 45.53 343 ARG A C 1
ATOM 2797 O O . ARG A 1 343 ? -1.710 11.443 -27.057 1.00 45.53 343 ARG A O 1
ATOM 2804 N N . ILE A 1 344 ? -0.797 11.784 -25.030 1.00 39.41 344 ILE A N 1
ATOM 2805 C CA . ILE A 1 344 ? -2.014 11.515 -24.246 1.00 39.41 344 ILE A CA 1
ATOM 2806 C C . ILE A 1 344 ? -3.059 12.611 -24.487 1.00 39.41 344 ILE A C 1
ATOM 2808 O O . ILE A 1 344 ? -4.211 12.292 -24.765 1.00 39.41 344 ILE A O 1
ATOM 2812 N N . LYS A 1 345 ? -2.659 13.886 -24.472 1.00 46.22 345 LYS A N 1
ATOM 2813 C CA . LYS A 1 345 ? -3.532 15.035 -24.750 1.00 46.22 345 LYS A CA 1
ATOM 2814 C C . LYS A 1 345 ? -4.156 14.943 -26.144 1.00 46.22 345 LYS A C 1
ATOM 2816 O O . LYS A 1 345 ? -5.367 15.073 -26.278 1.00 46.22 345 LYS A O 1
ATOM 2821 N N . ARG A 1 346 ? -3.365 14.598 -27.167 1.00 50.97 346 ARG A N 1
ATOM 2822 C CA . ARG A 1 346 ? -3.863 14.345 -28.533 1.00 50.97 346 ARG A CA 1
ATOM 2823 C C . ARG A 1 346 ? -4.808 13.140 -28.610 1.00 50.97 346 ARG A C 1
ATOM 2825 O O . ARG A 1 346 ? -5.742 13.157 -29.404 1.00 50.97 346 ARG A O 1
ATOM 2832 N N . GLN A 1 347 ? -4.586 12.091 -27.811 1.00 46.19 347 GLN A N 1
ATOM 2833 C CA . GLN A 1 347 ? -5.498 10.939 -27.739 1.00 46.19 347 GLN A CA 1
ATOM 2834 C C . GLN A 1 347 ? -6.837 11.292 -27.077 1.00 46.19 347 GLN A C 1
ATOM 2836 O O . GLN A 1 347 ? -7.866 10.781 -27.507 1.00 46.19 347 GLN A O 1
ATOM 2841 N N . LEU A 1 348 ? -6.832 12.167 -26.069 1.00 37.16 348 LEU A N 1
ATOM 2842 C CA . LEU A 1 348 ? -8.046 12.656 -25.408 1.00 37.16 348 LEU A CA 1
ATOM 2843 C C . LEU A 1 348 ? -8.839 13.603 -26.320 1.00 37.16 348 LEU A C 1
ATOM 2845 O O . LEU A 1 348 ? -10.024 13.384 -26.527 1.00 37.16 348 LEU A O 1
ATOM 2849 N N . GLN A 1 349 ? -8.166 14.538 -26.994 1.00 50.50 349 GLN A N 1
ATOM 2850 C CA . GLN A 1 349 ? -8.793 15.442 -27.971 1.00 50.50 349 GLN A CA 1
ATOM 2851 C C . GLN A 1 349 ? -9.405 14.713 -29.180 1.00 50.50 349 GLN A C 1
ATOM 2853 O O . GLN A 1 349 ? -10.346 15.204 -29.794 1.00 50.50 349 GLN A O 1
ATOM 2858 N N . ARG A 1 350 ? -8.880 13.536 -29.548 1.00 48.00 350 ARG A N 1
ATOM 2859 C CA . ARG A 1 350 ? -9.473 12.676 -30.589 1.00 48.00 350 ARG A CA 1
ATOM 2860 C C . ARG A 1 350 ? -10.711 11.914 -30.114 1.00 48.00 350 ARG A C 1
ATOM 2862 O O . ARG A 1 350 ? -11.493 11.494 -30.953 1.00 48.00 350 ARG A O 1
ATOM 2869 N N . ARG A 1 351 ? -10.874 11.721 -28.802 1.00 46.34 351 ARG A N 1
ATOM 2870 C CA . ARG A 1 351 ? -12.044 11.072 -28.190 1.00 46.34 351 ARG A CA 1
ATOM 2871 C C . ARG A 1 351 ? -13.190 12.036 -27.898 1.00 46.34 351 ARG A C 1
ATOM 2873 O O . ARG A 1 351 ? -14.294 11.569 -27.715 1.00 46.34 351 ARG A O 1
ATOM 2880 N N . GLU A 1 352 ? -12.921 13.338 -27.851 1.00 42.72 352 GLU A N 1
ATOM 2881 C CA . GLU A 1 352 ? -13.940 14.394 -27.709 1.00 42.72 352 GLU A CA 1
ATOM 2882 C C . GLU A 1 352 ? -14.524 14.846 -29.062 1.00 42.72 352 GLU A C 1
ATOM 2884 O O . GLU A 1 352 ? -15.448 15.648 -29.099 1.00 42.72 352 GLU A O 1
ATOM 2889 N N . LYS A 1 353 ? -13.965 14.360 -30.181 1.00 45.59 353 LYS A N 1
ATOM 2890 C CA . LYS A 1 353 ? -14.417 14.647 -31.556 1.00 45.59 353 LYS A CA 1
ATOM 2891 C C . LYS A 1 353 ? -15.215 13.502 -32.202 1.00 45.59 353 LYS A C 1
ATOM 2893 O O . LYS A 1 353 ? -15.531 13.592 -33.385 1.00 45.59 353 LYS A O 1
ATOM 2898 N N . ILE A 1 354 ? -15.480 12.437 -31.450 1.00 40.66 354 ILE A N 1
ATOM 2899 C CA . ILE A 1 354 ? -16.370 11.313 -31.778 1.00 40.66 354 ILE A CA 1
ATOM 2900 C C . ILE A 1 354 ? -17.445 11.329 -30.702 1.00 40.66 354 ILE A C 1
ATOM 2902 O O . ILE A 1 354 ? -18.626 11.150 -31.058 1.00 40.66 354 ILE A O 1
#

Secondary structure (DSSP, 8-state):
---SS-EEEETTS-EEE-S-GGGGGGEEEE--SSSHHHHHHHHHHHHHHHHHHHTTSS-EEEEEEEE-TTT--B-TTS-B---HHHHHHHHHHHHHHTHHHHTSSS--EEEEEEEEPSTTT--EEEEEEEESS-TT-HHHHHHHHHHTBPPPPTT--SPPPBSEEEEEEE--HHHHHHHHHGGG----PPPPEEEEEEEEEEETTEEEEEEEEEE----TTB-TT-PBPPEEEE-TTTTTTGGGHHHHHHHHHH-HHHHHHHHHHSS--SEEEETTEEEE--HHHHHHHHHHHTPPP-HHHHHHHHHHHHHHHHT-HHHHTTS-HHHHHHHHHHHHHHHHHHHHHHHHHHHS--

Radius of gyration: 25.5 Å; chains: 1; bounding box: 76×45×66 Å

Sequence (354 aa):
MLCRHPFVRDRKGESFTSPHPKDWLRGVPFGCGKCLACRVKTRREWTSRLILEMLGHDSGAFVTLTYSEDYVPVTESGHRTLSLRDLQLFLKRLRRNLEERKRSKHPIRYYACGEYGTRGTQRPHYHIIFFGVSDLDLDFIKSVYAAWSEPAKYGQKGQTPQFGNITIEPLNAKTVAYTAGYNMKKLISPKKVHKVVVSSAEIGSRRVTFEKLVLDRKNSNRDDNGVLAEFRVMSRMPGLGSGRMFDLVALYKSNAAFRKVLSQTGDVPGIVRCWGRTLFLDRFLKNKLRELLNIEPNPEAYYADVRSQFFDWLNNPGISHVTDFYDYLVHQDDQRFKQLQDRIKRQLQRREKI